Protein AF-C0C6E6-F1 (afdb_monomer_lite)

Structure (mmCIF, N/CA/C/O backbone):
data_AF-C0C6E6-F1
#
_entry.id   AF-C0C6E6-F1
#
loop_
_atom_site.group_PDB
_atom_site.id
_atom_site.type_symbol
_atom_site.label_atom_id
_atom_site.label_alt_id
_atom_site.label_comp_id
_atom_site.label_asym_id
_atom_site.label_entity_id
_atom_site.label_seq_id
_atom_site.pdbx_PDB_ins_code
_atom_site.Cartn_x
_atom_site.Cartn_y
_atom_site.Cartn_z
_atom_site.occupancy
_atom_site.B_iso_or_equiv
_atom_site.auth_seq_id
_atom_site.auth_comp_id
_atom_site.auth_asym_id
_atom_site.auth_atom_id
_atom_site.pdbx_PDB_model_num
ATOM 1 N N . MET A 1 1 ? -27.870 5.601 8.994 1.00 66.62 1 MET A N 1
ATOM 2 C CA . MET A 1 1 ? -29.157 5.562 9.733 1.00 66.62 1 MET A CA 1
ATOM 3 C C . MET A 1 1 ? -29.002 4.594 10.902 1.00 66.62 1 MET A C 1
ATOM 5 O O . MET A 1 1 ? -28.179 3.695 10.793 1.00 66.62 1 MET A O 1
ATOM 9 N N . SER A 1 2 ? -29.679 4.807 12.034 1.00 83.25 2 SER A N 1
ATOM 10 C CA . SER A 1 2 ? -29.555 3.944 13.228 1.00 83.25 2 SER A CA 1
ATOM 11 C C . SER A 1 2 ? -30.919 3.368 13.606 1.00 83.25 2 SER A C 1
ATOM 13 O O . SER A 1 2 ? -31.926 4.012 13.334 1.00 83.25 2 SER A O 1
ATOM 15 N N . PHE A 1 3 ? -30.967 2.179 14.212 1.00 90.56 3 PHE A N 1
ATOM 16 C CA . PHE A 1 3 ? -32.216 1.517 14.605 1.00 90.56 3 PHE A CA 1
ATOM 17 C C . PHE A 1 3 ? -32.247 1.246 16.109 1.00 90.56 3 PHE A C 1
ATOM 19 O O . PHE A 1 3 ? -31.231 0.922 16.728 1.00 90.56 3 PHE A O 1
ATOM 26 N N . CYS A 1 4 ? -33.431 1.353 16.711 1.00 92.88 4 CYS A N 1
ATOM 27 C CA . CYS A 1 4 ? -33.621 1.066 18.125 1.00 92.88 4 CYS A CA 1
ATOM 28 C C . CYS A 1 4 ? -33.508 -0.440 18.405 1.00 92.88 4 CYS A C 1
ATOM 30 O O . CYS A 1 4 ? -34.323 -1.225 17.930 1.00 92.88 4 CYS A O 1
ATOM 32 N N . SER A 1 5 ? -32.591 -0.839 19.285 1.00 90.31 5 SER A N 1
ATOM 33 C CA . SER A 1 5 ? -32.408 -2.243 19.689 1.00 90.31 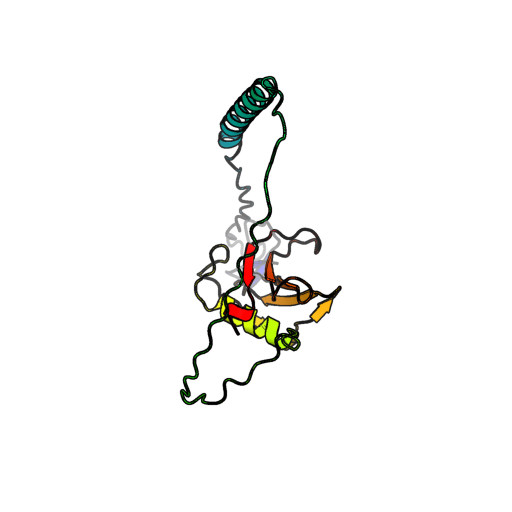5 SER A CA 1
ATOM 34 C C . SER A 1 5 ? -33.589 -2.849 20.460 1.00 90.31 5 SER A C 1
ATOM 36 O O . SER A 1 5 ? -33.659 -4.063 20.614 1.00 90.31 5 SER A O 1
ATOM 38 N N . LYS A 1 6 ? -34.516 -2.022 20.965 1.00 94.56 6 LYS A N 1
ATOM 39 C CA . LYS A 1 6 ? -35.715 -2.477 21.688 1.00 94.56 6 LYS A CA 1
ATOM 40 C C . LYS A 1 6 ? -36.947 -2.647 20.803 1.00 94.56 6 LYS A C 1
ATOM 42 O O . LYS A 1 6 ? -37.748 -3.524 21.092 1.00 94.56 6 LYS A O 1
ATOM 47 N N . CYS A 1 7 ? -37.140 -1.797 19.792 1.00 95.38 7 CYS A N 1
ATOM 48 C CA . CYS A 1 7 ? -38.372 -1.797 18.987 1.00 95.38 7 CYS A CA 1
ATOM 49 C C . CYS A 1 7 ? -38.151 -1.845 17.470 1.00 95.38 7 CYS A C 1
ATOM 51 O O . CYS A 1 7 ? -39.125 -1.862 16.727 1.00 95.38 7 CYS A O 1
ATOM 53 N N . GLY A 1 8 ? -36.902 -1.818 16.999 1.00 92.94 8 GLY A N 1
ATOM 54 C CA . GLY A 1 8 ? -36.557 -1.905 15.578 1.00 92.94 8 GLY A CA 1
ATOM 55 C C . GLY A 1 8 ? -36.862 -0.656 14.749 1.00 92.94 8 GLY A C 1
ATOM 56 O O . GLY A 1 8 ? -36.550 -0.635 13.565 1.00 92.94 8 GLY A O 1
ATOM 57 N N . LYS A 1 9 ? -37.444 0.401 15.333 1.00 95.06 9 LYS A N 1
ATOM 58 C CA . LYS A 1 9 ? -37.756 1.628 14.589 1.00 95.06 9 LYS A CA 1
ATOM 59 C C . LYS A 1 9 ? -36.499 2.443 14.301 1.00 95.06 9 LYS A C 1
ATOM 61 O O . LYS A 1 9 ? -35.584 2.492 15.127 1.00 95.06 9 LYS A O 1
ATOM 66 N N . GLU A 1 10 ? -36.487 3.102 13.150 1.00 92.75 10 GLU A N 1
ATOM 67 C CA . GLU A 1 10 ? -35.425 4.021 12.758 1.00 92.75 10 GLU A CA 1
ATOM 68 C C . GLU A 1 10 ? -35.335 5.207 13.730 1.00 92.75 10 GLU A C 1
ATOM 70 O O . GLU A 1 10 ? -36.344 5.778 14.160 1.00 92.75 10 GLU A O 1
ATOM 75 N N . THR A 1 11 ? -34.108 5.556 14.104 1.00 91.12 11 THR A N 1
ATOM 76 C CA . THR A 1 11 ? -33.781 6.643 15.021 1.00 91.12 11 THR A CA 1
ATOM 77 C C . THR A 1 11 ? -32.835 7.635 14.352 1.00 91.12 11 THR A C 1
ATOM 79 O O . THR A 1 11 ? -31.815 7.259 13.762 1.00 91.12 11 THR A O 1
ATOM 82 N N . GLY A 1 12 ? -33.173 8.923 14.466 1.00 84.19 12 GLY A N 1
ATOM 83 C CA . GLY A 1 12 ? -32.353 10.021 13.958 1.00 84.19 12 GLY A CA 1
ATOM 84 C C . GLY A 1 12 ? -30.990 10.087 14.653 1.00 84.19 12 GLY A C 1
ATOM 85 O O . GLY A 1 12 ? -30.879 9.809 15.854 1.00 84.19 12 GLY A O 1
ATOM 86 N N . GLN A 1 13 ? -29.952 10.454 13.895 1.00 81.81 13 GLN A N 1
ATOM 87 C CA . GLN A 1 13 ? -28.586 10.589 14.410 1.00 81.81 13 GLN A CA 1
ATOM 88 C C . GLN A 1 13 ? -28.547 11.629 15.545 1.00 81.81 13 GLN A C 1
ATOM 90 O O . GLN A 1 13 ? -29.120 12.707 15.424 1.00 81.81 13 GLN A O 1
ATOM 95 N N . GLY A 1 14 ? -27.904 11.290 16.667 1.00 81.44 14 GLY A N 1
ATOM 96 C CA . GLY A 1 14 ? -27.760 12.184 17.827 1.00 81.44 14 GLY A CA 1
ATOM 97 C C . GLY A 1 14 ? -28.908 12.165 18.850 1.00 81.44 14 GLY A C 1
ATOM 98 O O . GLY A 1 14 ? -28.822 12.854 19.867 1.00 81.44 14 GLY A O 1
ATOM 99 N N . SER A 1 15 ? -29.964 11.369 18.645 1.00 84.81 15 SER A N 1
ATOM 100 C CA . SER A 1 15 ? -31.037 11.211 19.640 1.00 84.81 15 SER A CA 1
ATOM 101 C C . SER A 1 15 ? -30.586 10.361 20.842 1.00 84.81 15 SER A C 1
ATOM 103 O O . SER A 1 15 ? -30.000 9.294 20.685 1.00 84.81 15 SER A O 1
ATOM 105 N N . LYS A 1 16 ? -30.851 10.833 22.071 1.00 90.62 16 LYS A N 1
ATOM 106 C CA . LYS A 1 16 ? -30.509 10.107 23.318 1.00 90.62 16 LYS A CA 1
ATOM 107 C C . LYS A 1 16 ? -31.519 9.007 23.671 1.00 90.62 16 LYS A C 1
ATOM 109 O O . LYS A 1 16 ? -31.194 8.085 24.414 1.00 90.62 16 LYS A O 1
ATOM 114 N N . PHE A 1 17 ? -32.738 9.099 23.140 1.00 93.81 17 PHE A N 1
ATOM 115 C CA . PHE A 1 17 ? -33.848 8.189 23.421 1.00 93.81 17 PHE A CA 1
ATOM 116 C C . PHE A 1 17 ? -34.630 7.885 22.143 1.00 93.81 17 PHE A C 1
ATOM 118 O O . PHE A 1 17 ? -34.713 8.720 21.242 1.00 93.81 17 PHE A O 1
ATOM 125 N N . CYS A 1 18 ? -35.237 6.701 22.074 1.00 94.75 18 CYS A N 1
ATOM 126 C CA . CYS A 1 18 ? -36.123 6.336 20.976 1.00 94.75 18 CYS A CA 1
ATOM 127 C C . CYS A 1 18 ? -37.467 7.068 21.102 1.00 94.75 18 CYS A C 1
ATOM 129 O O . CYS A 1 18 ? -38.186 6.865 22.078 1.00 94.75 18 CYS A O 1
ATOM 131 N N . GLY A 1 19 ? -37.860 7.835 20.082 1.00 92.25 19 GLY A N 1
ATOM 132 C CA . GLY A 1 19 ? -39.154 8.535 20.058 1.00 92.25 19 GLY A CA 1
ATOM 133 C C . GLY A 1 19 ? -40.388 7.622 20.011 1.00 92.25 19 GLY A C 1
ATOM 134 O O . GLY A 1 19 ? -41.500 8.106 20.166 1.00 92.25 19 GLY A O 1
ATOM 135 N N . ASN A 1 20 ? -40.211 6.313 19.795 1.00 95.94 20 ASN A N 1
ATOM 136 C CA . ASN A 1 20 ? -41.314 5.353 19.711 1.00 95.94 20 ASN A CA 1
ATOM 137 C C . ASN A 1 20 ? -41.539 4.560 21.002 1.00 95.94 20 ASN A C 1
ATOM 139 O O . ASN A 1 20 ? -42.679 4.316 21.371 1.00 95.94 20 ASN A O 1
ATOM 143 N N . CYS A 1 21 ? -40.469 4.124 21.674 1.00 95.81 21 CYS A N 1
ATOM 144 C CA . CYS A 1 21 ? -40.571 3.277 22.869 1.00 95.81 21 CYS A CA 1
ATOM 145 C C . CYS A 1 21 ? -39.909 3.871 24.119 1.00 95.81 21 CYS A C 1
ATOM 147 O O . CYS A 1 21 ? -39.921 3.234 25.168 1.00 95.81 21 CYS A O 1
ATOM 149 N N . GLY A 1 22 ? -39.280 5.048 24.017 1.00 93.88 22 GLY A N 1
ATOM 150 C CA . GLY A 1 22 ? -38.606 5.716 25.134 1.00 93.88 22 GLY A CA 1
ATOM 151 C C . GLY A 1 22 ? -37.298 5.062 25.592 1.00 93.88 22 GLY A C 1
ATOM 152 O O . GLY A 1 22 ? -36.668 5.554 26.524 1.00 93.88 22 GLY A O 1
ATOM 153 N N . ALA A 1 23 ? -36.854 3.973 24.954 1.00 95.19 23 ALA A N 1
ATOM 154 C CA . ALA A 1 23 ? -35.621 3.294 25.342 1.00 95.19 23 ALA A CA 1
ATOM 155 C C . ALA A 1 23 ? -34.391 4.205 25.145 1.00 95.19 23 ALA A C 1
ATOM 157 O O . ALA A 1 23 ? -34.305 4.885 24.115 1.00 95.19 23 ALA A O 1
ATOM 158 N N . PRO A 1 24 ? -33.424 4.204 26.084 1.00 92.44 24 PRO A N 1
ATOM 159 C CA . PRO A 1 24 ? -32.184 4.953 25.928 1.00 92.44 24 PRO A CA 1
ATOM 160 C C . PRO A 1 24 ? -31.377 4.380 24.763 1.00 92.44 24 PRO A C 1
ATOM 162 O O . PRO A 1 24 ? -31.118 3.175 24.694 1.00 92.44 24 PRO A O 1
ATOM 165 N N . LEU A 1 25 ? -30.978 5.250 23.841 1.00 89.81 25 LEU A N 1
ATOM 166 C CA . LEU A 1 25 ? -30.079 4.894 22.753 1.00 89.81 25 LEU A CA 1
ATOM 167 C C . LEU A 1 25 ? -28.655 5.059 23.273 1.00 89.81 25 LEU A C 1
ATOM 169 O O . LEU A 1 25 ? -28.310 6.100 23.833 1.00 89.81 25 LEU A O 1
ATOM 173 N N . LYS A 1 26 ? -27.825 4.019 23.128 1.00 81.56 26 LYS A N 1
ATOM 174 C CA . LYS A 1 26 ? -26.410 4.135 23.485 1.00 81.56 26 LYS A CA 1
ATOM 175 C C . LYS A 1 26 ? -25.814 5.238 22.606 1.00 81.56 26 LYS A C 1
ATOM 177 O O . LYS A 1 26 ? -25.902 5.108 21.384 1.00 81.56 26 LYS A O 1
ATOM 182 N N . PRO A 1 27 ? -25.240 6.309 23.184 1.00 66.81 27 PRO A N 1
ATOM 183 C CA . PRO A 1 27 ? -24.578 7.318 22.384 1.00 66.81 27 PRO A CA 1
ATOM 184 C C . PRO A 1 27 ? -23.453 6.613 21.639 1.00 66.81 27 PRO A C 1
ATOM 186 O O . PRO A 1 27 ? -22.529 6.070 22.249 1.00 66.81 27 PRO A O 1
ATOM 189 N N . VAL A 1 28 ? -23.553 6.586 20.312 1.00 62.88 28 VAL A N 1
ATOM 190 C CA . VAL A 1 28 ? -22.388 6.322 19.483 1.00 62.88 28 VAL A CA 1
ATOM 191 C C . VAL A 1 28 ? -21.486 7.514 19.749 1.00 62.88 28 VAL A C 1
ATOM 193 O O . VAL A 1 28 ? -21.703 8.596 19.209 1.00 62.88 28 VAL A O 1
ATOM 196 N N . ASN A 1 29 ? -20.536 7.351 20.671 1.00 57.97 29 ASN A N 1
ATOM 197 C CA . ASN A 1 29 ? -19.398 8.244 20.760 1.00 57.97 29 ASN A CA 1
ATOM 198 C C . ASN A 1 29 ? -18.698 8.104 19.415 1.00 57.97 29 ASN A C 1
ATOM 200 O O . ASN A 1 29 ? -17.890 7.197 19.215 1.00 57.97 29 ASN A O 1
ATOM 204 N N . ILE A 1 30 ? -19.063 8.968 18.470 1.00 55.09 30 ILE A N 1
ATOM 205 C CA . ILE A 1 30 ? -18.237 9.265 17.314 1.00 55.09 30 ILE A CA 1
ATOM 206 C C . ILE A 1 30 ? -17.034 9.967 17.928 1.00 55.09 30 ILE A C 1
ATOM 208 O O . ILE A 1 30 ? -16.989 11.188 18.066 1.00 55.0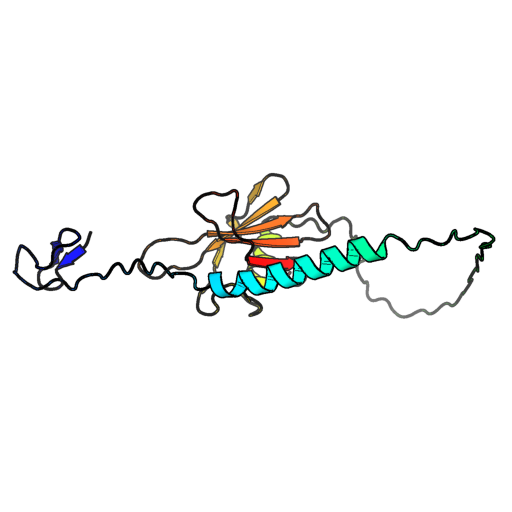9 30 ILE A O 1
ATOM 212 N N . GLY A 1 31 ? -16.115 9.156 18.444 1.00 49.09 31 GLY A N 1
ATOM 213 C CA . GLY A 1 31 ? -14.814 9.588 18.880 1.00 49.09 31 GLY A CA 1
ATOM 214 C C . GLY A 1 31 ? -14.097 10.056 17.635 1.00 49.09 31 GLY A C 1
ATOM 215 O O . GLY A 1 31 ? -13.338 9.301 17.038 1.00 49.09 31 GLY A O 1
ATOM 216 N N . LEU A 1 32 ? -14.328 11.313 17.258 1.00 51.12 32 LEU A N 1
ATOM 217 C CA . LEU A 1 32 ? -13.323 12.119 16.591 1.00 51.12 32 LEU A CA 1
ATOM 218 C C . LEU A 1 32 ? -12.161 12.219 17.581 1.00 51.12 32 LEU A C 1
ATOM 220 O O . LEU A 1 32 ? -11.992 13.204 18.299 1.00 51.12 32 LEU A O 1
ATOM 224 N N . HIS A 1 33 ? -11.398 11.131 17.676 1.00 53.53 33 HIS A N 1
ATOM 225 C CA . HIS A 1 33 ? -10.099 11.084 18.307 1.00 53.53 33 HIS A CA 1
ATOM 226 C C . HIS A 1 33 ? -9.211 11.957 17.424 1.00 53.53 33 HIS A C 1
ATOM 228 O O . HIS A 1 33 ? -8.484 11.482 16.556 1.00 53.53 33 HIS A O 1
ATOM 234 N N . THR A 1 34 ? -9.300 13.273 17.615 1.00 50.97 34 THR A N 1
ATOM 235 C CA . THR A 1 34 ? -8.267 14.188 17.154 1.00 50.97 34 THR A CA 1
ATOM 236 C C . THR A 1 34 ? -7.034 13.810 17.966 1.00 50.97 34 THR A C 1
ATOM 238 O O . THR A 1 34 ? -6.848 14.204 19.118 1.00 50.97 34 THR A O 1
ATOM 241 N N . LYS A 1 35 ? -6.234 12.897 17.409 1.00 54.28 35 LYS A N 1
ATOM 242 C CA . LYS A 1 35 ? -4.954 12.473 17.966 1.00 54.28 35 LYS A CA 1
ATOM 243 C C . LYS A 1 35 ? -4.063 13.710 17.934 1.00 54.28 35 LYS A C 1
ATOM 245 O O . LYS A 1 35 ? -3.387 13.977 16.946 1.00 54.28 35 LYS A O 1
ATOM 250 N N . ARG A 1 36 ? -4.141 14.516 18.998 1.00 49.34 36 ARG A N 1
ATOM 251 C CA . ARG A 1 36 ? -3.357 15.731 19.221 1.00 49.34 36 ARG A CA 1
ATOM 252 C C . ARG A 1 36 ? -1.892 15.317 19.285 1.00 49.34 36 ARG A C 1
ATOM 254 O O . ARG A 1 36 ? -1.372 14.954 20.337 1.00 49.34 36 ARG A O 1
ATOM 261 N N . SER A 1 37 ? -1.278 15.288 18.108 1.00 55.12 37 SER A N 1
ATOM 262 C CA . SER A 1 37 ? 0.089 14.859 17.865 1.00 55.12 37 SER A CA 1
ATOM 263 C C . SER A 1 37 ? 1.032 15.634 18.777 1.00 55.12 37 SER A C 1
ATOM 265 O O . SER A 1 37 ? 1.236 16.838 18.640 1.00 55.12 37 SER A O 1
ATOM 267 N N . THR A 1 38 ? 1.621 14.928 19.736 1.00 54.31 38 THR A N 1
ATOM 268 C CA . THR A 1 38 ? 2.580 15.447 20.718 1.00 54.31 38 THR A CA 1
ATOM 269 C C . THR A 1 38 ? 3.953 15.749 20.085 1.00 54.31 38 THR A C 1
ATOM 271 O O . THR A 1 38 ? 4.929 15.986 20.795 1.00 54.31 38 THR A O 1
ATOM 274 N N . LYS A 1 39 ? 4.047 15.772 18.744 1.00 54.47 39 LYS A N 1
ATOM 275 C CA . LYS A 1 39 ? 5.299 15.916 17.983 1.00 54.47 39 LYS A CA 1
ATOM 276 C C . LYS A 1 39 ? 5.961 17.296 18.093 1.00 54.47 39 LYS A C 1
ATOM 278 O O . LYS A 1 39 ? 7.125 17.417 17.731 1.00 54.47 39 LYS A O 1
ATOM 283 N N . ILE A 1 40 ? 5.306 18.307 18.672 1.00 58.56 40 ILE A N 1
ATOM 284 C CA . ILE A 1 40 ? 5.930 19.631 18.884 1.00 58.56 40 ILE A CA 1
ATOM 285 C C . ILE A 1 40 ? 7.166 19.540 19.801 1.00 58.56 40 ILE A C 1
ATOM 287 O O . ILE A 1 40 ? 8.121 20.288 19.613 1.00 58.56 40 ILE A O 1
ATOM 291 N N . LYS A 1 41 ? 7.222 18.577 20.734 1.00 58.53 41 LYS A N 1
ATOM 292 C CA . LYS A 1 41 ? 8.396 18.408 21.611 1.00 58.53 41 LYS A CA 1
ATOM 293 C C . LYS A 1 41 ? 9.623 17.788 20.921 1.00 58.53 41 LYS A C 1
ATOM 295 O O . LYS A 1 41 ? 10.700 17.850 21.500 1.00 58.53 41 LYS A O 1
ATOM 300 N N . MET A 1 42 ? 9.494 17.230 19.710 1.00 61.19 42 MET A N 1
ATOM 301 C CA . MET A 1 42 ? 10.626 16.623 18.986 1.00 61.19 42 MET A CA 1
ATOM 302 C C . MET A 1 42 ? 11.248 17.512 17.904 1.00 61.19 42 MET A C 1
ATOM 304 O O . MET A 1 42 ? 12.335 17.190 17.450 1.00 61.19 42 MET A O 1
ATOM 308 N N . ILE A 1 43 ? 10.629 18.633 17.517 1.00 74.06 43 ILE A N 1
ATOM 309 C CA . ILE A 1 43 ? 11.150 19.494 16.432 1.00 74.06 43 ILE A CA 1
ATOM 310 C C . ILE A 1 43 ? 12.281 20.423 16.923 1.00 74.06 43 ILE A C 1
ATOM 312 O O . ILE A 1 43 ? 13.215 20.727 16.184 1.00 74.06 43 ILE A O 1
ATOM 316 N N . VAL A 1 44 ? 12.239 20.841 18.191 1.00 80.12 44 VAL A N 1
ATOM 317 C CA . VAL A 1 44 ? 13.223 21.767 18.783 1.00 80.12 44 VAL A CA 1
ATOM 318 C C . VAL A 1 44 ? 14.667 21.221 18.800 1.00 80.12 44 VAL A C 1
ATOM 320 O O . VAL A 1 44 ? 15.560 21.960 18.384 1.00 80.12 44 VAL A O 1
ATOM 323 N N . PRO A 1 45 ? 14.955 19.966 19.215 1.00 86.69 45 PRO A N 1
ATOM 324 C CA . PRO A 1 45 ? 16.333 19.464 19.217 1.00 86.69 45 PRO A CA 1
ATOM 325 C C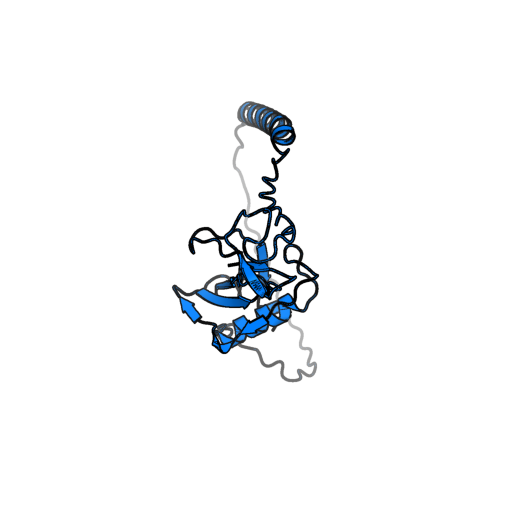 . PRO A 1 45 ? 16.898 19.261 17.803 1.00 86.69 45 PRO A C 1
ATOM 327 O O . PRO A 1 45 ? 18.089 19.474 17.587 1.00 86.69 45 PRO A O 1
ATOM 330 N N . THR A 1 46 ? 16.062 18.900 16.824 1.00 86.00 46 THR A N 1
ATOM 331 C CA . THR A 1 46 ? 16.508 18.636 15.447 1.00 86.00 46 THR A CA 1
ATOM 332 C C . THR A 1 46 ? 16.989 19.910 14.757 1.00 86.00 46 THR A C 1
ATOM 334 O O . THR A 1 46 ? 18.037 19.904 14.115 1.00 86.00 46 THR A O 1
ATOM 337 N N . ILE A 1 47 ? 16.273 21.025 14.944 1.00 91.12 47 ILE A N 1
ATOM 338 C CA . ILE A 1 47 ? 16.666 22.327 14.382 1.00 91.12 47 ILE A CA 1
ATOM 339 C C . ILE A 1 47 ? 17.990 22.812 14.995 1.00 91.12 47 ILE A C 1
ATOM 341 O O . ILE A 1 47 ? 18.847 23.322 14.273 1.00 91.12 47 ILE A O 1
ATOM 345 N N . ALA A 1 48 ? 18.201 22.600 16.300 1.00 94.00 48 ALA A N 1
ATOM 346 C CA . ALA A 1 48 ? 19.452 22.968 16.963 1.00 94.00 48 ALA A CA 1
ATOM 347 C C . ALA A 1 48 ? 20.658 22.209 16.378 1.00 94.00 48 ALA A C 1
ATOM 349 O O . ALA A 1 48 ? 21.668 22.831 16.051 1.00 94.00 48 ALA A O 1
ATOM 350 N N . ILE A 1 49 ? 20.538 20.896 16.155 1.00 94.94 49 ILE A N 1
ATOM 351 C CA . ILE A 1 49 ? 21.613 20.077 15.564 1.00 94.94 49 ILE A CA 1
ATOM 352 C C . ILE A 1 49 ? 21.927 20.526 14.131 1.00 94.94 49 ILE A C 1
ATOM 354 O O . ILE A 1 49 ? 23.094 20.728 13.793 1.00 94.94 49 ILE A O 1
ATOM 358 N N . ILE A 1 50 ? 20.899 20.753 13.306 1.00 94.81 50 ILE A N 1
ATOM 359 C CA . ILE A 1 50 ? 21.081 21.213 11.920 1.00 94.81 50 ILE A CA 1
ATOM 360 C C . ILE A 1 50 ? 21.792 22.574 11.889 1.00 94.81 50 ILE A C 1
ATOM 362 O O . ILE A 1 50 ? 22.710 22.764 11.091 1.00 94.81 50 ILE A O 1
ATOM 366 N N . SER A 1 51 ? 21.433 23.499 12.787 1.00 93.31 51 SER A N 1
ATOM 367 C CA . SER A 1 51 ? 22.085 24.813 12.859 1.00 93.31 51 SER A CA 1
ATOM 368 C C . SER A 1 51 ? 23.582 24.717 13.179 1.00 93.31 51 SER A C 1
ATOM 370 O O . SER A 1 51 ? 24.388 25.412 12.563 1.00 93.31 51 SER A O 1
ATOM 372 N N . VAL A 1 52 ? 23.976 23.793 14.063 1.00 95.69 52 VAL A N 1
ATOM 373 C CA . VAL A 1 52 ? 25.385 23.540 14.396 1.00 95.69 52 VAL A CA 1
ATOM 374 C C . VAL A 1 52 ? 26.127 22.940 13.198 1.00 95.69 52 VAL A C 1
ATOM 376 O O . VAL A 1 52 ? 27.208 23.417 12.856 1.00 95.69 52 VAL A O 1
ATOM 379 N N . CYS A 1 53 ? 25.540 21.961 12.500 1.00 92.94 53 CYS A N 1
ATOM 380 C CA . CYS A 1 53 ? 26.140 21.378 11.293 1.00 92.94 53 CYS A CA 1
ATOM 381 C C . CYS A 1 53 ? 26.390 22.418 10.191 1.00 92.94 53 CYS A C 1
ATOM 383 O O . CYS A 1 53 ? 27.449 22.396 9.564 1.00 92.94 53 CYS A O 1
ATOM 385 N N . ILE A 1 54 ? 25.457 23.350 9.976 1.00 94.06 54 ILE A N 1
ATOM 386 C CA . ILE A 1 54 ? 25.623 24.420 8.980 1.00 94.06 54 ILE A CA 1
ATOM 387 C C . ILE A 1 54 ? 26.802 25.331 9.352 1.00 94.06 54 ILE A C 1
ATOM 389 O O . ILE A 1 54 ? 27.611 25.662 8.487 1.00 94.06 54 ILE A O 1
ATOM 393 N N . ILE A 1 55 ? 26.961 25.684 10.632 1.00 94.06 55 ILE A N 1
ATOM 394 C CA . ILE A 1 55 ? 28.086 26.513 11.102 1.00 94.06 55 ILE A CA 1
ATOM 395 C C . ILE A 1 55 ? 29.434 25.813 10.858 1.00 94.06 55 ILE A C 1
ATOM 397 O O . ILE A 1 55 ? 30.383 26.452 10.393 1.00 94.06 55 ILE A O 1
ATOM 401 N N . TYR A 1 56 ? 29.517 24.503 11.114 1.00 91.88 56 TYR A N 1
ATOM 402 C CA . TYR A 1 56 ? 30.724 23.716 10.838 1.00 91.88 56 TYR A CA 1
ATOM 403 C C . TYR A 1 56 ? 31.038 23.631 9.342 1.00 91.88 56 TYR A C 1
ATOM 405 O O . TYR A 1 56 ? 32.194 23.800 8.958 1.00 91.88 56 TYR A O 1
ATOM 413 N N . MET A 1 57 ? 30.023 23.437 8.496 1.00 89.06 57 MET A N 1
ATOM 414 C CA . MET A 1 57 ? 30.195 23.412 7.039 1.00 89.06 57 MET A CA 1
ATOM 415 C C . MET A 1 57 ? 30.717 24.750 6.504 1.00 89.06 57 MET A C 1
ATOM 417 O O . MET A 1 57 ? 31.658 24.768 5.719 1.00 89.06 57 MET A O 1
ATOM 421 N N . VAL A 1 58 ? 30.165 25.878 6.962 1.00 89.12 58 VAL A N 1
ATOM 422 C CA . VAL A 1 58 ? 30.616 27.213 6.524 1.00 89.12 58 VAL A CA 1
ATOM 423 C C . VAL A 1 58 ? 32.043 27.502 6.999 1.00 89.12 58 VAL A C 1
ATOM 425 O O . VAL A 1 58 ? 32.831 28.094 6.265 1.00 89.12 58 VAL A O 1
ATOM 428 N N . SER A 1 59 ? 32.401 27.037 8.197 1.00 81.94 59 SER A N 1
ATOM 429 C CA . SER A 1 59 ? 33.743 27.225 8.760 1.00 81.94 59 SER A CA 1
ATOM 430 C C . SER A 1 59 ? 34.798 26.328 8.092 1.00 81.94 59 SER A C 1
ATOM 432 O O . SER A 1 59 ? 35.960 26.716 8.004 1.00 81.94 59 SER A O 1
ATOM 434 N N . GLY A 1 60 ? 34.410 25.150 7.586 1.00 71.25 60 GLY A N 1
ATOM 435 C CA . GLY A 1 60 ? 35.305 24.199 6.912 1.00 71.25 60 GLY A CA 1
ATOM 436 C C . GLY A 1 60 ? 35.692 24.569 5.476 1.00 71.25 60 GLY A C 1
ATOM 437 O O . GLY A 1 60 ? 36.671 24.043 4.955 1.00 71.25 60 GLY A O 1
ATOM 438 N N . ILE A 1 61 ? 34.971 25.489 4.830 1.00 63.41 61 ILE A N 1
ATOM 439 C CA . ILE A 1 61 ? 35.204 25.847 3.417 1.00 63.41 61 ILE A CA 1
ATOM 440 C C . ILE A 1 61 ? 36.420 26.784 3.234 1.00 63.41 61 ILE A C 1
ATOM 442 O O . ILE A 1 61 ? 36.884 26.975 2.114 1.00 63.41 61 ILE A O 1
ATOM 446 N N . PHE A 1 62 ? 37.016 27.319 4.306 1.00 58.19 62 PHE A N 1
ATOM 447 C CA . PHE A 1 62 ? 38.116 28.295 4.207 1.00 58.19 62 PHE A CA 1
ATOM 448 C C . PHE A 1 62 ? 39.542 27.718 4.298 1.00 58.19 62 PHE A C 1
ATOM 450 O O . PHE A 1 62 ? 40.492 28.446 4.583 1.00 58.19 62 PHE A O 1
ATOM 457 N N . SER A 1 63 ? 39.738 26.421 4.050 1.00 64.12 63 SER A N 1
ATOM 458 C CA . SER A 1 63 ? 41.078 25.811 3.997 1.00 64.12 63 SER A CA 1
ATOM 459 C C . SER A 1 63 ? 41.252 24.939 2.758 1.00 64.12 63 SER A C 1
ATOM 461 O O . SER A 1 63 ? 41.359 23.721 2.842 1.00 64.12 63 SER A O 1
ATOM 463 N N . THR A 1 64 ? 41.282 25.568 1.584 1.00 50.78 64 THR A N 1
ATOM 464 C CA . THR A 1 64 ? 41.817 24.934 0.374 1.00 50.78 64 THR A CA 1
ATOM 465 C C . THR A 1 64 ? 43.254 25.399 0.170 1.00 50.78 64 THR A C 1
ATOM 467 O O . THR A 1 64 ? 43.491 26.514 -0.297 1.00 50.78 64 THR A O 1
ATOM 470 N N . GLU A 1 65 ? 44.214 24.548 0.523 1.00 67.06 65 GLU A N 1
ATOM 471 C CA . GLU A 1 65 ? 45.567 24.641 -0.024 1.00 67.06 65 GLU A CA 1
ATOM 472 C C . GLU A 1 65 ? 45.537 24.264 -1.522 1.00 67.06 65 GLU A C 1
ATOM 474 O O . GLU A 1 65 ? 44.757 23.393 -1.923 1.00 67.06 65 GLU A O 1
ATOM 479 N N . PRO A 1 66 ? 46.351 24.907 -2.378 1.00 58.41 66 PRO A N 1
ATOM 480 C CA . PRO A 1 66 ? 46.426 24.579 -3.797 1.00 58.41 66 PRO A CA 1
ATOM 481 C C . PRO A 1 66 ? 47.145 23.236 -3.999 1.00 58.41 66 PRO A C 1
ATOM 483 O O . PRO A 1 66 ? 48.338 23.110 -3.733 1.00 58.41 66 PRO A O 1
ATOM 486 N N . VAL A 1 67 ? 46.420 22.227 -4.488 1.00 55.12 67 VAL A N 1
ATOM 487 C CA . VAL A 1 67 ? 46.990 20.910 -4.804 1.00 55.12 67 VAL A CA 1
ATOM 488 C C . VAL A 1 67 ? 47.594 20.940 -6.208 1.00 55.12 67 VAL A C 1
ATOM 490 O O . VAL A 1 67 ? 46.892 20.956 -7.221 1.00 55.12 67 VAL A O 1
ATOM 493 N N . ASP A 1 68 ? 48.923 20.958 -6.246 1.00 51.56 68 ASP A N 1
ATOM 494 C CA . ASP A 1 68 ? 49.751 20.874 -7.446 1.00 51.56 68 ASP A CA 1
ATOM 495 C C . ASP A 1 68 ? 49.564 19.503 -8.128 1.00 51.56 68 ASP A C 1
ATOM 497 O O . ASP A 1 68 ? 49.862 18.445 -7.568 1.00 51.56 68 ASP A O 1
ATOM 501 N N . SER A 1 69 ? 49.030 19.511 -9.350 1.00 66.56 69 SER A N 1
ATOM 502 C CA . SER A 1 69 ? 48.718 18.306 -10.124 1.00 66.56 69 SER A CA 1
ATOM 503 C C . SER A 1 69 ? 49.920 17.856 -10.951 1.00 66.56 69 SER A C 1
ATOM 505 O O . SER A 1 69 ? 50.177 18.393 -12.031 1.00 66.56 69 SER A O 1
ATOM 507 N N . LYS A 1 70 ? 50.627 16.814 -10.498 1.00 56.12 70 LYS A N 1
ATOM 508 C CA . LYS A 1 70 ? 51.546 16.041 -11.347 1.00 56.12 70 LYS A CA 1
ATOM 509 C C . LYS A 1 70 ? 51.383 14.536 -11.146 1.00 56.12 70 LYS A C 1
ATOM 511 O O . LYS A 1 70 ? 51.522 14.023 -10.047 1.00 56.12 70 LYS A O 1
ATOM 516 N N . HIS A 1 71 ? 51.226 13.867 -12.290 1.00 51.44 71 HIS A N 1
ATOM 517 C CA . HIS A 1 71 ? 51.445 12.444 -12.552 1.00 51.44 71 HIS A CA 1
ATOM 518 C C . HIS A 1 71 ? 50.480 11.424 -11.929 1.00 51.44 71 HIS A C 1
ATOM 520 O O . HIS A 1 71 ? 50.697 10.953 -10.821 1.00 51.44 71 HIS A O 1
ATOM 526 N N . LEU A 1 72 ? 49.568 10.892 -12.754 1.00 46.22 72 LEU A N 1
ATOM 527 C CA . LEU A 1 72 ? 49.178 9.482 -12.660 1.00 46.22 72 LEU A CA 1
ATOM 528 C C . LEU A 1 72 ? 49.267 8.825 -14.047 1.00 46.22 72 LEU A C 1
ATOM 530 O O . LEU A 1 72 ? 48.559 9.186 -14.984 1.00 46.22 72 LEU A O 1
ATOM 534 N N . LYS A 1 73 ? 50.235 7.910 -14.173 1.00 47.28 73 LYS A N 1
ATOM 535 C CA . LYS A 1 73 ? 50.506 7.075 -15.348 1.00 47.28 73 LYS A CA 1
ATOM 536 C C . LYS A 1 73 ? 49.502 5.924 -15.411 1.00 47.28 73 LYS A C 1
ATOM 538 O O . LYS A 1 73 ? 49.193 5.314 -14.393 1.00 47.28 73 LYS A O 1
ATOM 543 N N . SER A 1 74 ? 49.088 5.602 -16.633 1.00 49.69 74 SER A N 1
ATOM 544 C CA . SER A 1 74 ? 48.344 4.401 -16.998 1.00 49.69 74 SER A CA 1
ATOM 545 C C . SER A 1 74 ? 49.101 3.120 -16.636 1.00 49.69 74 SER A C 1
ATOM 547 O O . SER A 1 74 ? 50.290 3.002 -16.940 1.00 49.69 74 SER A O 1
ATOM 549 N N . GLY A 1 75 ? 48.385 2.140 -16.091 1.00 46.41 75 GLY A N 1
ATOM 550 C CA . GLY A 1 75 ? 48.823 0.753 -15.976 1.00 46.41 75 GLY A CA 1
ATOM 551 C C . GLY A 1 75 ? 47.714 -0.169 -16.470 1.00 46.41 75 GLY A C 1
ATOM 552 O O . GLY A 1 75 ? 46.801 -0.490 -15.720 1.00 46.41 75 GLY A O 1
ATOM 553 N N . VAL A 1 76 ? 47.784 -0.540 -17.749 1.00 53.88 76 VAL A N 1
ATOM 554 C CA . VAL A 1 76 ? 47.019 -1.636 -18.356 1.00 53.88 76 VAL A CA 1
ATOM 555 C C . VAL A 1 76 ? 47.789 -2.922 -18.077 1.00 53.88 76 VAL A C 1
ATOM 557 O O . VAL A 1 76 ? 48.928 -3.055 -18.522 1.00 53.88 76 VAL A O 1
ATOM 560 N N . SER A 1 77 ? 47.161 -3.866 -17.378 1.00 48.81 77 SER A N 1
ATOM 561 C CA . SER A 1 77 ? 47.681 -5.221 -17.193 1.00 48.81 77 SER A CA 1
ATOM 562 C C . SER A 1 77 ? 46.708 -6.218 -17.802 1.00 48.81 77 SER A C 1
ATOM 564 O O . SER A 1 7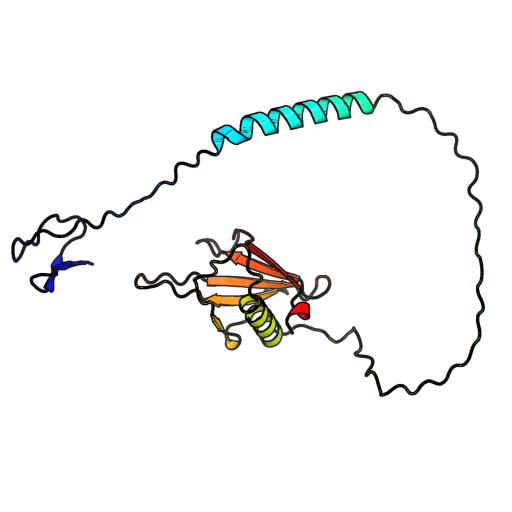7 ? 45.591 -6.405 -17.331 1.00 48.81 77 SER A O 1
ATOM 566 N N . LYS A 1 78 ? 47.186 -6.825 -18.882 1.00 48.78 78 LYS A N 1
ATOM 567 C CA . LYS A 1 78 ? 46.647 -7.961 -19.619 1.00 48.78 78 LYS A CA 1
ATOM 568 C C . LYS A 1 78 ? 46.690 -9.218 -18.737 1.00 48.78 78 LYS A C 1
ATOM 570 O O . LYS A 1 78 ? 47.726 -9.483 -18.134 1.00 48.78 78 LYS A O 1
ATOM 575 N N . ALA A 1 79 ? 45.612 -9.998 -18.705 1.00 44.62 79 ALA A N 1
ATOM 576 C CA . ALA A 1 79 ? 45.608 -11.354 -18.158 1.00 44.62 79 ALA A CA 1
ATOM 577 C C . ALA A 1 79 ? 45.003 -12.307 -19.199 1.00 44.62 79 ALA A C 1
ATOM 579 O O . ALA A 1 79 ? 43.796 -12.318 -19.422 1.00 44.62 79 ALA A O 1
ATOM 580 N N . GLU A 1 80 ? 45.883 -13.050 -19.871 1.00 47.62 80 GLU A N 1
ATOM 581 C CA . GLU A 1 80 ? 45.571 -14.295 -20.576 1.00 47.62 80 GLU A CA 1
ATOM 582 C C . GLU A 1 80 ? 45.579 -15.429 -19.543 1.00 47.62 80 GLU A C 1
ATOM 584 O O . GLU A 1 80 ? 46.503 -15.527 -18.735 1.00 47.62 80 GLU A O 1
ATOM 589 N N . GLY A 1 81 ? 44.545 -16.265 -19.567 1.00 44.22 81 GLY A N 1
ATOM 590 C CA . GLY A 1 81 ? 44.383 -17.411 -18.681 1.00 44.22 81 GLY A CA 1
ATOM 591 C C . GLY A 1 81 ? 43.499 -18.456 -19.343 1.00 44.22 81 GLY A C 1
ATOM 592 O O . GLY A 1 81 ? 42.296 -18.492 -19.116 1.00 44.22 81 GLY A O 1
ATOM 593 N N . ASP A 1 82 ? 44.128 -19.266 -20.189 1.00 44.31 82 ASP A N 1
ATOM 594 C CA . ASP A 1 82 ? 43.607 -20.498 -20.774 1.00 44.31 82 ASP A CA 1
ATOM 595 C C . ASP A 1 82 ? 43.510 -21.573 -19.679 1.00 44.31 82 ASP A C 1
ATOM 597 O O . ASP A 1 82 ? 44.512 -21.888 -19.035 1.00 44.31 82 ASP A O 1
ATOM 601 N N . SER A 1 83 ? 42.334 -22.164 -19.459 1.00 49.66 83 SER A N 1
ATOM 602 C CA . SER A 1 83 ? 42.246 -23.558 -18.998 1.00 49.66 83 SER A CA 1
ATOM 603 C C . SER A 1 83 ? 40.851 -24.142 -19.214 1.00 49.66 83 SER A C 1
ATOM 605 O O . SER A 1 83 ? 39.844 -23.702 -18.669 1.00 49.66 83 SER A O 1
ATOM 607 N N . VAL A 1 84 ? 40.857 -25.174 -20.050 1.00 50.53 84 VAL A N 1
ATOM 608 C CA . VAL A 1 84 ? 39.789 -26.117 -20.357 1.00 50.53 84 VAL A CA 1
ATOM 609 C C . VAL A 1 84 ? 39.402 -26.898 -19.100 1.00 50.53 84 VAL A C 1
ATOM 611 O O . VAL A 1 84 ? 40.248 -27.538 -18.478 1.00 50.53 84 VAL A O 1
ATOM 614 N N . GLY A 1 85 ? 38.110 -26.900 -18.775 1.00 44.66 85 GLY A N 1
ATOM 615 C CA . GLY A 1 85 ? 37.512 -27.756 -17.755 1.00 44.66 85 GLY A CA 1
ATOM 616 C C . GLY A 1 85 ? 36.076 -28.093 -18.134 1.00 44.66 85 GLY A C 1
ATOM 617 O O . GLY A 1 85 ? 35.159 -27.349 -17.812 1.00 44.66 85 GLY A O 1
ATOM 618 N N . GLN A 1 86 ? 35.894 -29.204 -18.852 1.00 50.84 86 GLN A N 1
ATOM 619 C CA . GLN A 1 86 ? 34.584 -29.788 -19.130 1.00 50.84 86 GLN A CA 1
ATOM 620 C C . GLN A 1 86 ? 33.961 -30.267 -17.818 1.00 50.84 86 GLN A C 1
ATOM 622 O O . GLN A 1 86 ? 34.382 -31.288 -17.279 1.00 50.84 86 GLN A O 1
ATOM 627 N N . ASN A 1 87 ? 32.944 -29.557 -17.342 1.00 41.06 87 ASN A N 1
ATOM 628 C CA . ASN A 1 87 ? 31.995 -30.075 -16.370 1.00 41.06 87 ASN A CA 1
ATOM 629 C C . ASN A 1 87 ? 30.603 -29.955 -16.981 1.00 41.06 87 ASN A C 1
ATOM 631 O O . ASN A 1 87 ? 30.271 -28.944 -17.586 1.00 41.06 87 ASN A O 1
ATOM 635 N N . ASN A 1 88 ? 29.844 -31.037 -16.871 1.00 55.53 88 ASN A N 1
ATOM 636 C CA . ASN A 1 88 ? 28.545 -31.227 -17.491 1.00 55.53 88 ASN A CA 1
ATOM 637 C C . ASN A 1 88 ? 27.564 -30.116 -17.090 1.00 55.53 88 ASN A C 1
ATOM 639 O O . ASN A 1 88 ? 27.027 -30.130 -15.984 1.00 55.53 88 ASN A O 1
ATOM 643 N N . GLU A 1 89 ? 27.335 -29.184 -18.011 1.00 44.91 89 GLU A N 1
ATOM 644 C CA . GLU A 1 89 ? 26.209 -28.260 -18.001 1.00 44.91 89 GLU A CA 1
ATOM 645 C C . GLU A 1 89 ? 24.953 -29.055 -18.380 1.00 44.91 89 GLU A C 1
ATOM 647 O O . GLU A 1 89 ? 24.687 -29.363 -19.544 1.00 44.91 89 GLU A O 1
ATOM 652 N N . GLU A 1 90 ? 24.179 -29.421 -17.361 1.00 52.72 90 GLU A N 1
ATOM 653 C CA . GLU A 1 90 ? 22.727 -29.467 -17.504 1.00 52.72 90 GLU A CA 1
ATOM 654 C C . GLU A 1 90 ? 22.301 -28.103 -18.068 1.00 52.72 90 GLU A C 1
ATOM 656 O O . GLU A 1 90 ? 22.847 -27.097 -17.610 1.00 52.72 90 GLU A O 1
ATOM 661 N N . PRO A 1 91 ? 21.442 -28.026 -19.099 1.00 53.78 91 PRO A N 1
ATOM 662 C CA . PRO A 1 91 ? 21.221 -26.776 -19.807 1.00 53.78 91 PRO A CA 1
ATOM 663 C C . PRO A 1 91 ? 20.576 -25.757 -18.864 1.00 53.78 91 PRO A C 1
ATOM 665 O O . PRO A 1 91 ? 19.354 -25.711 -18.716 1.00 53.78 91 PRO A O 1
ATOM 668 N N . GLU A 1 92 ? 21.408 -24.909 -18.259 1.00 48.53 92 GLU A N 1
ATOM 669 C CA . GLU A 1 92 ? 21.015 -23.586 -17.820 1.00 48.53 92 GLU A CA 1
ATOM 670 C C . GLU A 1 92 ? 20.550 -22.885 -19.089 1.00 48.53 92 GLU A C 1
ATOM 672 O O . GLU A 1 92 ? 21.336 -22.410 -19.910 1.00 48.53 92 GLU A O 1
ATOM 677 N N . ALA A 1 93 ? 19.237 -22.921 -19.309 1.00 55.00 93 ALA A N 1
ATOM 678 C CA . ALA A 1 93 ? 18.599 -22.058 -20.270 1.00 55.00 93 ALA A CA 1
ATOM 679 C C . ALA A 1 93 ? 19.053 -20.647 -19.904 1.00 55.00 93 ALA A C 1
ATOM 681 O O . ALA A 1 93 ? 18.622 -20.101 -18.891 1.00 55.00 93 ALA A O 1
ATOM 682 N N . ALA A 1 94 ? 19.974 -20.095 -20.694 1.00 51.69 94 ALA A N 1
ATOM 683 C CA . ALA A 1 94 ? 20.338 -18.698 -20.646 1.00 51.69 94 ALA A CA 1
ATOM 684 C C . ALA A 1 94 ? 19.047 -17.923 -20.913 1.00 51.69 94 ALA A C 1
ATOM 686 O O . ALA A 1 94 ? 18.645 -17.712 -22.059 1.00 51.69 94 ALA A O 1
ATOM 687 N N . VAL A 1 95 ? 18.336 -17.600 -19.834 1.00 54.12 95 VAL A N 1
ATOM 688 C CA . VAL A 1 95 ? 17.148 -16.765 -19.858 1.00 54.12 95 VAL A CA 1
ATOM 689 C C . VAL A 1 95 ? 17.661 -15.413 -20.308 1.00 54.12 95 VAL A C 1
ATOM 691 O O . VAL A 1 95 ? 18.275 -14.679 -19.534 1.00 54.12 95 VAL A O 1
ATOM 694 N N . SER A 1 96 ? 17.481 -15.145 -21.599 1.00 55.59 96 SER A N 1
ATOM 695 C CA . SER A 1 96 ? 17.769 -13.866 -22.223 1.00 55.59 96 SER A CA 1
ATOM 696 C C . SER A 1 96 ? 17.199 -12.766 -21.335 1.00 55.59 96 SER A C 1
ATOM 698 O O . SER A 1 96 ? 15.985 -12.654 -21.153 1.00 55.59 96 SER A O 1
ATOM 700 N N . SER A 1 97 ? 18.084 -11.964 -20.749 1.00 57.91 97 SER A N 1
ATOM 701 C CA . SER A 1 97 ? 17.748 -10.862 -19.845 1.00 57.91 97 SER A CA 1
ATOM 702 C C . SER A 1 97 ? 16.931 -9.749 -20.519 1.00 57.91 97 SER A C 1
ATOM 704 O O . SER A 1 97 ? 16.543 -8.794 -19.852 1.00 57.91 97 SER A O 1
ATOM 706 N N . SER A 1 98 ? 16.631 -9.884 -21.816 1.00 56.53 98 SER A N 1
ATOM 707 C CA . SER A 1 98 ? 15.800 -8.977 -22.607 1.00 56.53 98 SER A CA 1
ATOM 708 C C . SER A 1 98 ? 14.289 -9.201 -22.483 1.00 56.53 98 SER A C 1
ATOM 710 O O . SER A 1 98 ? 13.541 -8.300 -22.849 1.00 56.53 98 SER A O 1
ATOM 712 N N . ASP A 1 99 ? 13.824 -10.347 -21.966 1.00 57.69 99 ASP A N 1
ATOM 713 C CA . ASP A 1 99 ? 12.404 -10.738 -22.107 1.00 57.69 99 ASP A CA 1
ATOM 714 C C . ASP A 1 99 ? 11.619 -10.757 -20.789 1.00 57.69 99 ASP A C 1
ATOM 716 O O . ASP A 1 99 ? 10.443 -11.123 -20.751 1.00 57.69 99 ASP A O 1
ATOM 720 N N . LYS A 1 100 ? 12.230 -10.309 -19.689 1.00 71.69 100 LYS A N 1
ATOM 721 C CA . LYS A 1 100 ? 11.546 -10.147 -18.399 1.00 71.69 100 LYS A CA 1
ATOM 722 C C . LYS A 1 100 ? 10.725 -8.850 -18.386 1.00 71.69 100 LYS A C 1
ATOM 724 O O . LYS A 1 100 ? 10.963 -7.932 -17.609 1.00 71.69 100 LYS A O 1
ATOM 729 N N . VAL A 1 101 ? 9.752 -8.758 -19.287 1.00 81.75 101 VAL A N 1
ATOM 730 C CA . VAL A 1 101 ? 8.712 -7.730 -19.218 1.00 81.75 101 VAL A CA 1
ATOM 731 C C . VAL A 1 101 ? 7.656 -8.217 -18.231 1.00 81.75 101 VAL A C 1
ATOM 733 O O . VAL A 1 101 ? 6.999 -9.231 -18.462 1.00 81.75 101 VAL A O 1
ATOM 736 N N . ILE A 1 102 ? 7.480 -7.500 -17.120 1.00 85.12 102 ILE A N 1
ATOM 737 C CA . ILE A 1 102 ? 6.390 -7.776 -16.180 1.00 85.12 102 ILE A CA 1
ATOM 738 C C . ILE A 1 102 ? 5.066 -7.368 -16.843 1.00 85.12 102 ILE A C 1
ATOM 740 O O . ILE A 1 102 ? 4.876 -6.211 -17.231 1.00 85.12 102 ILE A O 1
ATOM 744 N N . ASN A 1 103 ? 4.148 -8.326 -16.973 1.00 89.94 103 ASN A N 1
ATOM 745 C CA . ASN A 1 103 ? 2.755 -8.066 -17.336 1.00 89.94 103 ASN A CA 1
ATOM 746 C C . ASN A 1 103 ? 1.879 -7.907 -16.082 1.00 89.94 103 ASN A C 1
ATOM 748 O O . ASN A 1 103 ? 2.314 -8.162 -14.958 1.00 89.94 103 ASN A O 1
ATOM 752 N N . GLU A 1 104 ? 0.638 -7.481 -16.280 1.00 90.69 104 GLU A N 1
ATOM 753 C CA . GLU A 1 104 ? -0.326 -7.138 -15.231 1.00 90.69 104 GLU A CA 1
ATOM 754 C C . GLU A 1 104 ? -0.581 -8.324 -14.286 1.00 90.69 104 GLU A C 1
ATOM 756 O O . GLU A 1 104 ? -0.549 -8.180 -13.064 1.00 90.69 104 GLU A O 1
ATOM 761 N N . GLN A 1 105 ? -0.723 -9.526 -14.849 1.00 90.94 105 GLN A N 1
ATOM 762 C CA . GLN A 1 105 ? -0.953 -10.752 -14.084 1.00 90.94 105 GLN A CA 1
ATOM 763 C C . GLN A 1 105 ? 0.270 -11.155 -13.247 1.00 90.94 105 GLN A C 1
ATOM 765 O O . GLN A 1 105 ? 0.136 -11.610 -12.110 1.00 90.94 105 GLN A O 1
ATOM 770 N N . THR A 1 106 ? 1.468 -10.964 -13.798 1.00 90.38 106 THR A N 1
ATOM 771 C CA . THR A 1 106 ? 2.740 -11.238 -13.121 1.00 90.38 106 THR A CA 1
ATOM 772 C C . THR A 1 106 ? 2.944 -10.259 -11.966 1.00 90.38 106 THR A C 1
ATOM 774 O O . THR A 1 106 ? 3.242 -10.685 -10.854 1.00 90.38 106 THR A O 1
ATOM 777 N N . ALA A 1 107 ? 2.692 -8.965 -12.182 1.00 89.81 107 ALA A N 1
ATOM 778 C CA . ALA A 1 107 ? 2.733 -7.964 -11.116 1.00 89.81 107 ALA A CA 1
ATOM 779 C C . ALA A 1 107 ? 1.754 -8.307 -9.981 1.00 89.81 107 ALA A C 1
ATOM 781 O O . ALA A 1 107 ? 2.142 -8.311 -8.814 1.00 89.81 107 ALA A O 1
ATOM 782 N N . ALA A 1 108 ? 0.511 -8.673 -10.313 1.00 90.25 108 ALA A N 1
ATOM 783 C CA . ALA A 1 108 ? -0.480 -9.068 -9.316 1.00 90.25 108 ALA A CA 1
ATOM 784 C C . ALA A 1 108 ? -0.049 -10.298 -8.502 1.00 90.25 108 ALA A C 1
ATOM 786 O O . ALA A 1 108 ? -0.206 -10.316 -7.280 1.00 90.25 108 ALA A O 1
ATOM 787 N N . LYS A 1 109 ? 0.548 -11.305 -9.156 1.00 92.62 109 LYS A N 1
ATOM 788 C CA . LYS A 1 109 ? 1.099 -12.486 -8.475 1.00 92.62 109 LYS A CA 1
ATOM 789 C C . LYS A 1 109 ? 2.204 -12.098 -7.485 1.00 92.62 109 LYS A C 1
ATOM 791 O O . LYS A 1 109 ? 2.161 -12.549 -6.342 1.00 92.62 109 LYS A O 1
ATOM 796 N N . ALA A 1 110 ? 3.145 -11.249 -7.902 1.00 90.81 110 ALA A N 1
ATOM 797 C CA . ALA A 1 110 ? 4.241 -10.779 -7.053 1.00 90.81 110 ALA A CA 1
ATOM 798 C C . ALA A 1 110 ? 3.729 -10.012 -5.824 1.00 90.81 110 ALA A C 1
ATOM 800 O O . ALA A 1 110 ? 4.145 -10.285 -4.701 1.00 90.81 110 ALA A O 1
ATOM 801 N N . VAL A 1 111 ? 2.773 -9.095 -6.021 1.00 90.50 111 VAL A N 1
ATOM 802 C CA . VAL A 1 111 ? 2.138 -8.339 -4.928 1.00 90.50 111 VAL A CA 1
ATOM 803 C C . VAL A 1 111 ? 1.411 -9.280 -3.963 1.00 90.50 111 VAL A C 1
ATOM 805 O O . VAL A 1 111 ? 1.557 -9.149 -2.750 1.00 90.50 111 VAL A O 1
ATOM 808 N N . GLY A 1 112 ? 0.671 -10.266 -4.479 1.00 90.75 112 GLY A N 1
ATOM 809 C CA . GLY A 1 112 ? -0.007 -11.264 -3.650 1.00 90.75 112 GLY A CA 1
ATOM 810 C C . GLY A 1 112 ? 0.961 -12.097 -2.804 1.00 90.75 112 GLY A C 1
ATOM 811 O O . GLY A 1 112 ? 0.711 -12.310 -1.619 1.00 90.75 112 GLY A O 1
ATOM 812 N N . ALA A 1 113 ? 2.082 -12.528 -3.386 1.00 91.12 113 ALA A N 1
ATOM 813 C CA . ALA A 1 113 ? 3.120 -13.267 -2.671 1.00 91.12 113 ALA A CA 1
ATOM 814 C C . ALA A 1 113 ? 3.846 -12.401 -1.623 1.00 91.12 113 ALA A C 1
ATOM 816 O O . ALA A 1 113 ? 4.097 -12.879 -0.517 1.00 91.12 113 ALA A O 1
ATOM 817 N N . PHE A 1 114 ? 4.107 -11.122 -1.919 1.00 90.69 114 PHE A N 1
ATOM 818 C CA . PHE A 1 114 ? 4.654 -10.162 -0.952 1.00 90.69 114 PHE A CA 1
ATOM 819 C C . PHE A 1 114 ? 3.748 -10.000 0.274 1.00 90.69 114 PHE A C 1
ATOM 821 O O . PHE A 1 114 ? 4.213 -10.096 1.410 1.00 90.69 114 PHE A O 1
ATOM 828 N N . LEU A 1 115 ? 2.439 -9.828 0.060 1.00 88.06 115 LEU A N 1
ATOM 829 C CA . LEU A 1 115 ? 1.470 -9.678 1.152 1.00 88.06 115 LEU A CA 1
ATOM 830 C C . LEU A 1 115 ? 1.390 -10.920 2.057 1.00 88.06 115 LEU A C 1
ATOM 832 O O . LEU A 1 115 ? 1.058 -10.798 3.232 1.00 88.06 115 LEU A O 1
ATOM 836 N N . GLN A 1 116 ? 1.710 -12.104 1.528 1.00 88.31 116 GLN A N 1
ATOM 837 C CA . GLN A 1 116 ? 1.723 -13.362 2.283 1.00 88.31 116 GLN A CA 1
ATOM 838 C C . GLN A 1 116 ? 3.042 -13.624 3.021 1.00 88.31 116 GLN A C 1
ATOM 840 O O . GLN A 1 116 ? 3.098 -14.531 3.846 1.00 88.31 116 GLN A O 1
ATOM 845 N N . SER A 1 117 ? 4.114 -12.880 2.737 1.00 87.31 117 SER A N 1
ATOM 846 C CA . SER A 1 117 ? 5.459 -13.243 3.194 1.00 87.31 117 SER A CA 1
ATOM 847 C C . SER A 1 117 ? 5.799 -12.783 4.623 1.00 87.31 117 SER A C 1
ATOM 849 O O . SER A 1 117 ? 6.982 -12.713 4.947 1.00 87.31 117 SER A O 1
ATOM 851 N N . ASP A 1 118 ? 4.819 -12.376 5.441 1.00 73.25 118 ASP A N 1
ATOM 852 C CA . ASP A 1 118 ? 4.980 -11.800 6.797 1.00 73.25 118 ASP A CA 1
ATOM 853 C C . ASP A 1 118 ? 5.975 -10.616 6.915 1.00 73.25 118 ASP A C 1
ATOM 855 O O . ASP A 1 118 ? 6.297 -10.162 8.012 1.00 73.25 118 ASP A O 1
ATOM 859 N N . ASN A 1 119 ? 6.448 -10.061 5.794 1.00 72.44 119 ASN A N 1
ATOM 860 C CA . ASN A 1 119 ? 7.459 -8.994 5.753 1.00 72.44 119 ASN A CA 1
ATOM 861 C C . ASN A 1 119 ? 6.846 -7.586 5.752 1.00 72.44 119 ASN A C 1
ATOM 863 O O . ASN A 1 119 ? 7.555 -6.594 5.578 1.00 72.44 119 ASN A O 1
ATOM 867 N N . LEU A 1 120 ? 5.533 -7.491 5.951 1.00 76.62 120 LEU A N 1
ATOM 868 C CA . LEU A 1 120 ? 4.804 -6.235 6.004 1.00 76.62 120 LEU A CA 1
ATOM 869 C C . LEU A 1 120 ? 5.157 -5.478 7.289 1.00 76.62 120 LEU A C 1
ATOM 871 O O . LEU A 1 120 ? 4.773 -5.890 8.384 1.00 76.62 120 LEU A O 1
ATOM 875 N N . LYS A 1 121 ? 5.899 -4.369 7.172 1.00 72.38 121 LYS A N 1
ATOM 876 C CA . LYS A 1 121 ? 6.289 -3.557 8.339 1.00 72.38 121 LYS A CA 1
ATOM 877 C C . LYS A 1 121 ? 5.238 -2.511 8.680 1.00 72.38 121 LYS A C 1
ATOM 879 O O . LYS A 1 121 ? 5.039 -2.208 9.856 1.00 72.38 121 LYS A O 1
ATOM 884 N N . THR A 1 122 ? 4.620 -1.924 7.660 1.00 69.56 122 THR A N 1
ATOM 885 C CA . THR A 1 122 ? 3.683 -0.800 7.806 1.00 69.56 122 THR A CA 1
ATOM 886 C C . THR A 1 122 ? 2.217 -1.207 7.701 1.00 69.56 122 THR A C 1
ATOM 888 O O . THR A 1 122 ? 1.375 -0.570 8.335 1.00 69.56 122 THR A O 1
ATOM 891 N N . LEU A 1 123 ? 1.903 -2.269 6.954 1.00 69.94 123 LEU A N 1
ATOM 892 C CA . LEU A 1 123 ? 0.547 -2.807 6.875 1.00 69.94 123 LEU A CA 1
ATOM 893 C C . LEU A 1 123 ? 0.186 -3.575 8.154 1.00 69.94 123 LEU A C 1
ATOM 895 O O . LEU A 1 123 ? 1.032 -4.179 8.813 1.00 69.94 123 LEU A O 1
ATOM 899 N N . SER A 1 124 ? -1.093 -3.527 8.525 1.00 69.94 124 SER A N 1
ATOM 900 C CA . SER A 1 124 ? -1.606 -4.220 9.707 1.00 69.94 124 SER A CA 1
ATOM 901 C C . SER A 1 124 ? -1.445 -5.732 9.551 1.00 69.94 124 SER A C 1
ATOM 903 O O . SER A 1 124 ? -1.982 -6.308 8.609 1.00 69.94 124 SER A O 1
ATOM 905 N N . THR A 1 125 ? -0.762 -6.384 10.495 1.00 67.06 125 THR A N 1
ATOM 906 C CA . THR A 1 125 ? -0.579 -7.848 10.516 1.00 67.06 125 THR A CA 1
ATOM 907 C C . THR A 1 125 ? -1.841 -8.611 10.917 1.00 67.06 125 THR A C 1
ATOM 909 O O . THR A 1 125 ? -1.889 -9.834 10.824 1.00 67.06 125 THR A O 1
ATOM 912 N N . THR A 1 126 ? -2.871 -7.908 11.395 1.00 69.00 126 THR A N 1
ATOM 913 C CA . THR A 1 126 ? -4.151 -8.511 11.793 1.00 69.00 126 THR A CA 1
ATOM 914 C C . THR A 1 126 ? -5.206 -8.451 10.692 1.00 69.00 126 THR A C 1
ATOM 916 O O . THR A 1 126 ? -6.307 -8.965 10.880 1.00 69.00 126 THR A O 1
ATOM 919 N N . GLU A 1 127 ? -4.907 -7.783 9.580 1.00 72.81 127 GLU A N 1
ATOM 920 C CA . GLU A 1 127 ? -5.823 -7.612 8.456 1.00 72.81 127 GLU A CA 1
ATOM 921 C C . GLU A 1 127 ? -5.453 -8.582 7.332 1.00 72.81 127 GLU A C 1
ATOM 923 O O . GLU A 1 127 ? -4.283 -8.828 7.053 1.00 72.81 127 GLU A O 1
ATOM 928 N N . TYR A 1 128 ? -6.470 -9.176 6.712 1.00 78.69 128 TYR A N 1
ATOM 929 C CA . TYR A 1 128 ? -6.304 -9.989 5.512 1.00 78.69 128 TYR A CA 1
ATOM 930 C C . TYR A 1 128 ? -6.271 -9.062 4.297 1.00 78.69 128 TYR A C 1
ATOM 932 O O . TYR A 1 128 ? -7.040 -8.116 4.269 1.00 78.69 128 TYR A O 1
ATOM 940 N N . TYR A 1 129 ? -5.441 -9.316 3.291 1.00 83.62 129 TYR A N 1
ATOM 941 C CA . TYR A 1 129 ? -5.429 -8.516 2.062 1.00 83.62 129 TYR A CA 1
ATOM 942 C 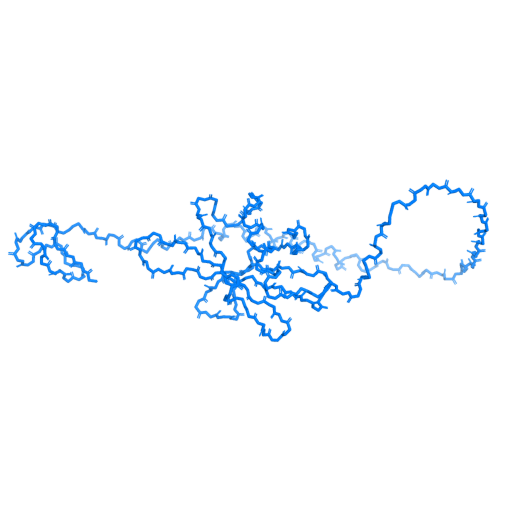C . TYR A 1 129 ? -5.724 -9.414 0.866 1.00 83.62 129 TYR A C 1
ATOM 944 O O . TYR A 1 129 ? -5.180 -10.515 0.762 1.00 83.62 129 TYR A O 1
ATOM 952 N N . GLU A 1 130 ? -6.579 -8.945 -0.039 1.00 86.19 130 GLU A N 1
ATOM 953 C CA . GLU A 1 130 ? -6.927 -9.653 -1.271 1.00 86.19 130 GLU A CA 1
ATOM 954 C C . GLU A 1 130 ? -6.399 -8.878 -2.482 1.00 86.19 130 GLU A C 1
ATOM 956 O O . GLU A 1 130 ? -6.629 -7.674 -2.609 1.00 86.19 130 GLU A O 1
ATOM 961 N N . VAL A 1 131 ? -5.702 -9.578 -3.380 1.00 88.06 131 VAL A N 1
ATOM 962 C CA . VAL A 1 131 ? -5.248 -9.043 -4.670 1.00 88.06 131 VAL A CA 1
ATOM 963 C C . VAL A 1 131 ? -6.097 -9.650 -5.773 1.00 88.06 131 VAL A C 1
ATOM 965 O O . VAL A 1 131 ? -6.148 -10.874 -5.917 1.00 88.06 131 VAL A O 1
ATOM 968 N N . ARG A 1 132 ? -6.722 -8.798 -6.584 1.00 85.19 132 ARG A N 1
ATOM 969 C CA . ARG A 1 132 ? -7.525 -9.216 -7.737 1.00 85.19 132 ARG A CA 1
ATOM 970 C C . ARG A 1 132 ? -6.744 -8.998 -9.018 1.00 85.19 132 ARG A C 1
ATOM 972 O O . ARG A 1 132 ? -6.689 -7.900 -9.561 1.00 85.19 132 ARG A O 1
ATOM 979 N N . GLY A 1 133 ? -6.064 -10.049 -9.469 1.00 83.38 133 GLY A N 1
ATOM 980 C CA . GLY A 1 133 ? -5.161 -9.956 -10.618 1.00 83.38 133 GLY A CA 1
ATOM 981 C C . GLY A 1 133 ? -5.849 -9.635 -11.946 1.00 83.38 133 GLY A C 1
ATOM 982 O O . GLY A 1 133 ? -5.191 -9.147 -12.857 1.00 83.38 133 GLY A O 1
ATOM 983 N N . ASP A 1 134 ? -7.153 -9.879 -12.053 1.00 88.06 134 ASP A N 1
ATOM 984 C CA . ASP A 1 134 ? -7.999 -9.506 -13.190 1.00 88.06 134 ASP A CA 1
ATOM 985 C C . ASP A 1 134 ? -8.361 -8.012 -13.225 1.00 88.06 134 ASP A C 1
ATOM 987 O O . ASP A 1 134 ? -8.759 -7.506 -14.273 1.00 88.06 134 ASP A O 1
ATOM 991 N N . GLU A 1 135 ? -8.174 -7.295 -12.116 1.00 87.25 135 GLU A N 1
ATOM 992 C CA . GLU A 1 135 ? -8.410 -5.851 -12.005 1.00 87.25 135 GLU A CA 1
ATOM 993 C C . GLU A 1 135 ? -7.114 -5.026 -12.147 1.00 87.25 135 GLU A C 1
ATOM 995 O O . GLU A 1 135 ? -7.149 -3.796 -12.095 1.00 87.25 135 GLU A O 1
ATOM 1000 N N . ALA A 1 136 ? -5.962 -5.676 -12.349 1.00 90.06 136 ALA A N 1
ATOM 1001 C CA . ALA A 1 136 ? -4.703 -4.987 -12.607 1.00 90.06 136 ALA A CA 1
ATOM 1002 C C . ALA A 1 136 ? -4.714 -4.309 -13.989 1.00 90.06 136 ALA A C 1
ATOM 1004 O O . ALA A 1 136 ? -5.110 -4.909 -14.991 1.00 90.06 136 ALA A O 1
ATOM 1005 N N . TYR A 1 137 ? -4.248 -3.062 -14.064 1.00 89.56 137 TYR A N 1
ATOM 1006 C CA . TYR A 1 137 ? -4.263 -2.277 -15.303 1.00 89.56 137 TYR A CA 1
ATOM 1007 C C . TYR A 1 137 ? -2.993 -1.446 -15.486 1.00 89.56 137 TYR A C 1
ATOM 1009 O O . TYR A 1 137 ? -2.261 -1.165 -14.539 1.00 89.56 137 TYR A O 1
ATOM 1017 N N . ARG A 1 138 ? -2.727 -1.029 -16.727 1.00 89.00 138 ARG A N 1
ATOM 1018 C CA . ARG A 1 138 ? -1.552 -0.228 -17.088 1.00 89.00 138 ARG A CA 1
ATOM 1019 C C . ARG A 1 138 ? -1.928 1.217 -17.387 1.00 89.00 138 ARG A C 1
ATOM 1021 O O . ARG A 1 138 ? -2.847 1.468 -18.165 1.00 89.00 138 ARG A O 1
ATOM 1028 N N . TYR A 1 139 ? -1.183 2.164 -16.824 1.00 85.62 139 TYR A N 1
ATOM 1029 C CA . TYR A 1 139 ? -1.336 3.592 -17.098 1.00 85.62 139 TYR A CA 1
ATOM 1030 C C . TYR A 1 139 ? 0.018 4.304 -17.009 1.00 85.62 139 TYR A C 1
ATOM 1032 O O . TYR A 1 139 ? 0.750 4.113 -16.045 1.00 85.62 139 TYR A O 1
ATOM 1040 N N . ASN A 1 140 ? 0.363 5.116 -18.016 1.00 83.81 140 ASN A N 1
ATOM 1041 C CA . ASN A 1 140 ? 1.642 5.840 -18.095 1.00 83.81 140 ASN A CA 1
ATOM 1042 C C . ASN A 1 140 ? 2.862 4.961 -17.764 1.00 83.81 140 ASN A C 1
ATOM 1044 O O . ASN A 1 140 ? 3.638 5.276 -16.870 1.00 83.81 140 ASN A O 1
ATOM 1048 N N . GLU A 1 141 ? 2.983 3.831 -18.468 1.00 84.44 141 GLU A N 1
ATOM 1049 C CA . GLU A 1 141 ? 4.046 2.822 -18.308 1.00 84.44 141 GLU A CA 1
ATOM 1050 C C . GLU A 1 141 ? 4.039 2.058 -16.981 1.00 84.44 141 GLU A C 1
ATOM 1052 O O . GLU A 1 141 ? 4.691 1.028 -16.896 1.00 84.44 141 GLU A O 1
ATOM 1057 N N . MET A 1 142 ? 3.249 2.460 -15.991 1.00 84.00 142 MET A N 1
ATOM 1058 C CA . MET A 1 142 ? 3.148 1.780 -14.705 1.00 84.00 142 MET A CA 1
ATOM 1059 C C . MET A 1 142 ? 2.023 0.744 -14.693 1.00 84.00 142 MET A C 1
ATOM 1061 O O . MET A 1 142 ? 0.999 0.917 -15.359 1.00 84.00 142 MET A O 1
ATOM 1065 N N . ILE A 1 143 ? 2.200 -0.320 -13.909 1.00 86.50 143 ILE A N 1
ATOM 1066 C CA . ILE A 1 143 ? 1.155 -1.316 -13.642 1.00 86.50 143 ILE A CA 1
ATOM 1067 C C . ILE A 1 143 ? 0.579 -1.050 -12.259 1.00 86.50 143 ILE A C 1
ATOM 1069 O O . ILE A 1 143 ? 1.318 -1.031 -11.278 1.00 86.50 143 ILE A O 1
ATOM 1073 N N . TYR A 1 144 ? -0.733 -0.876 -12.207 1.00 88.50 144 TYR A N 1
ATOM 1074 C CA . TYR A 1 144 ? -1.519 -0.635 -11.012 1.00 88.50 144 TYR A CA 1
ATOM 1075 C C . TYR A 1 144 ? -2.180 -1.943 -10.599 1.00 88.50 144 TYR A C 1
ATOM 1077 O O . TYR A 1 144 ? -2.930 -2.532 -11.379 1.00 88.50 144 TYR A O 1
ATOM 1085 N N . VAL A 1 145 ? -1.898 -2.396 -9.381 1.00 88.94 145 VAL A N 1
ATOM 1086 C CA . VAL A 1 145 ? -2.513 -3.589 -8.795 1.00 88.94 145 VAL A CA 1
ATOM 1087 C C . VAL A 1 145 ? -3.337 -3.158 -7.580 1.00 88.94 145 VAL A C 1
ATOM 1089 O O . VAL A 1 145 ? -2.744 -2.701 -6.596 1.00 88.94 145 VAL A O 1
ATOM 1092 N N . PRO A 1 146 ? -4.676 -3.277 -7.630 1.00 85.69 146 PRO A N 1
ATOM 1093 C CA . PRO A 1 146 ? -5.522 -2.958 -6.491 1.00 85.69 146 PRO A CA 1
ATOM 1094 C C . PRO A 1 146 ? -5.377 -4.026 -5.403 1.00 85.69 146 PRO A C 1
ATOM 1096 O O . PRO A 1 146 ? -5.378 -5.232 -5.668 1.00 85.69 146 PRO A O 1
ATOM 1099 N N . ILE A 1 147 ? -5.259 -3.566 -4.163 1.00 85.56 147 ILE A N 1
ATOM 1100 C CA . ILE A 1 147 ? -5.201 -4.401 -2.967 1.00 85.56 147 ILE A CA 1
ATOM 1101 C C . ILE A 1 147 ? -6.371 -4.001 -2.077 1.00 85.56 147 ILE A C 1
ATOM 1103 O O . ILE A 1 147 ? -6.500 -2.840 -1.679 1.00 85.56 147 ILE A O 1
ATOM 1107 N N . TYR A 1 148 ? -7.203 -4.978 -1.742 1.00 83.25 148 TYR A N 1
ATOM 1108 C CA . TYR A 1 148 ? -8.393 -4.780 -0.931 1.00 83.25 148 TYR A CA 1
ATOM 1109 C C . TYR A 1 148 ? -8.124 -5.187 0.510 1.00 83.25 148 TYR A C 1
ATOM 1111 O O . TYR A 1 148 ? -7.782 -6.339 0.783 1.00 83.25 148 TYR A O 1
ATOM 1119 N N . ALA A 1 149 ? -8.340 -4.254 1.436 1.00 78.81 149 ALA A N 1
ATOM 1120 C CA . ALA A 1 149 ? -8.453 -4.566 2.854 1.00 78.81 149 ALA A CA 1
ATOM 1121 C C . ALA A 1 149 ? -9.940 -4.740 3.237 1.00 78.81 149 ALA A C 1
ATOM 1123 O O . ALA A 1 149 ? -10.764 -3.864 2.943 1.00 78.81 149 ALA A O 1
ATOM 1124 N N . PRO A 1 150 ? -10.333 -5.835 3.910 1.00 65.94 150 PRO A N 1
ATOM 1125 C CA . PRO A 1 150 ? -11.660 -6.000 4.458 1.00 65.94 150 PRO A CA 1
ATOM 1126 C C . PRO A 1 150 ? -11.787 -5.078 5.667 1.00 65.94 150 PRO A C 1
ATOM 1128 O O . PRO A 1 150 ? -11.398 -5.412 6.784 1.00 65.94 150 PRO A O 1
ATOM 1131 N N . THR A 1 151 ? -12.395 -3.912 5.480 1.00 57.97 151 THR A N 1
ATOM 1132 C CA . THR A 1 151 ? -12.926 -3.189 6.633 1.00 57.97 151 THR A CA 1
ATOM 1133 C C . THR A 1 151 ? -14.098 -3.972 7.199 1.00 57.97 151 THR A C 1
ATOM 1135 O O . THR A 1 151 ? -15.115 -4.129 6.521 1.00 57.97 151 THR A O 1
ATOM 1138 N N . GLY A 1 152 ? -13.993 -4.437 8.444 1.00 56.88 152 GLY A N 1
ATOM 1139 C CA . GLY A 1 152 ? -15.155 -4.970 9.161 1.00 56.88 152 GLY A CA 1
ATOM 1140 C C . GLY A 1 152 ? -16.323 -3.970 9.166 1.00 56.88 152 GLY A C 1
ATOM 1141 O O . GLY A 1 152 ? -16.076 -2.769 9.180 1.00 56.88 152 GLY A O 1
ATOM 1142 N N . ASP A 1 153 ? -17.567 -4.468 9.141 1.00 43.28 153 ASP A N 1
ATOM 1143 C CA . ASP A 1 153 ? -18.914 -3.861 9.310 1.00 43.28 153 ASP A CA 1
ATOM 1144 C C . ASP A 1 153 ? -19.242 -2.414 8.854 1.00 43.28 153 ASP A C 1
ATOM 1146 O O . ASP A 1 153 ? -20.404 -2.013 8.932 1.00 43.28 153 ASP A O 1
ATOM 1150 N N . ARG A 1 154 ? -18.300 -1.585 8.393 1.00 42.66 154 ARG A N 1
ATOM 1151 C CA . ARG A 1 154 ? -18.492 -0.130 8.226 1.00 42.66 154 ARG A CA 1
ATOM 1152 C C . ARG A 1 154 ? -18.180 0.423 6.837 1.00 42.66 154 ARG A C 1
ATOM 1154 O O . ARG A 1 154 ? -18.286 1.630 6.656 1.00 42.66 154 ARG A O 1
ATOM 1161 N N . GLY A 1 155 ? -17.919 -0.440 5.857 1.00 38.78 155 GLY A N 1
ATOM 1162 C CA . GLY A 1 155 ? -18.138 -0.106 4.446 1.00 38.78 155 GLY A CA 1
ATOM 1163 C C . GLY A 1 155 ? -17.207 0.946 3.841 1.00 38.78 155 GLY A C 1
ATOM 1164 O O . GLY A 1 155 ? -17.670 1.747 3.036 1.00 38.78 155 GLY A O 1
ATOM 1165 N N . LEU A 1 156 ? -15.917 0.934 4.181 1.00 43.22 156 LEU A N 1
ATOM 1166 C CA . LEU A 1 156 ? -14.914 1.693 3.431 1.00 43.22 156 LEU A CA 1
ATOM 1167 C C . LEU A 1 156 ? -13.828 0.738 2.951 1.00 43.22 156 LEU A C 1
ATOM 1169 O O . LEU A 1 156 ? -12.924 0.406 3.697 1.00 43.22 156 LEU A O 1
ATOM 1173 N N . GLN A 1 157 ? -13.921 0.291 1.700 1.00 53.16 157 GLN A N 1
ATOM 1174 C CA . GLN A 1 157 ? -12.812 -0.397 1.044 1.00 53.16 157 GLN A CA 1
ATOM 1175 C C . GLN A 1 157 ? -11.623 0.570 1.002 1.00 53.16 157 GLN A C 1
ATOM 1177 O O . GLN A 1 157 ? -11.660 1.546 0.258 1.00 53.16 157 GLN A O 1
ATOM 1182 N N . PHE A 1 158 ? -10.594 0.339 1.818 1.00 55.16 158 PHE A N 1
ATOM 1183 C CA . PHE A 1 158 ? -9.305 0.973 1.572 1.00 55.16 158 PHE A CA 1
ATOM 1184 C C . PHE A 1 158 ? -8.689 0.235 0.392 1.00 55.16 158 PHE A C 1
ATOM 1186 O O . PHE A 1 158 ? -8.435 -0.970 0.472 1.00 55.16 158 PHE A O 1
ATOM 1193 N N . ILE A 1 159 ? -8.544 0.953 -0.716 1.00 59.66 159 ILE A N 1
ATOM 1194 C CA . ILE A 1 159 ? -7.847 0.473 -1.897 1.00 59.66 159 ILE A CA 1
ATOM 1195 C C . ILE A 1 159 ? -6.401 0.917 -1.710 1.00 59.66 159 ILE A C 1
ATOM 1197 O O . ILE A 1 159 ? -6.109 2.105 -1.581 1.00 59.66 159 ILE A O 1
ATOM 1201 N N . TYR A 1 160 ? -5.491 -0.042 -1.613 1.00 66.62 160 TYR A N 1
ATOM 1202 C CA . TYR A 1 160 ? -4.076 0.257 -1.775 1.00 66.62 160 TYR A CA 1
ATOM 1203 C C . TYR A 1 160 ? -3.712 -0.018 -3.222 1.00 66.62 160 TYR A C 1
ATOM 1205 O O . TYR A 1 160 ? -4.233 -0.943 -3.846 1.00 66.62 160 TYR A O 1
ATOM 1213 N N . VAL A 1 161 ? -2.806 0.788 -3.753 1.00 74.56 161 VAL A N 1
ATOM 1214 C CA . VAL A 1 161 ? -2.334 0.644 -5.125 1.00 74.56 161 VAL A CA 1
ATOM 1215 C C . VAL A 1 161 ? -0.868 0.264 -5.063 1.00 74.56 161 VAL A C 1
ATOM 1217 O O . VAL A 1 161 ? -0.050 1.039 -4.563 1.00 74.56 161 VAL A O 1
ATOM 1220 N N . ALA A 1 162 ? -0.531 -0.920 -5.571 1.00 73.06 162 ALA A N 1
ATOM 1221 C CA . ALA A 1 162 ? 0.853 -1.250 -5.872 1.00 73.06 162 ALA A CA 1
ATOM 1222 C C . ALA A 1 162 ? 1.181 -0.796 -7.296 1.00 73.06 162 ALA A C 1
ATOM 1224 O O . ALA A 1 162 ? 0.490 -1.164 -8.246 1.00 73.06 162 ALA A O 1
ATOM 1225 N N . VAL A 1 163 ? 2.228 0.015 -7.426 1.00 76.25 163 VAL A N 1
ATOM 1226 C CA . VAL A 1 163 ? 2.724 0.530 -8.701 1.00 76.25 163 VAL A CA 1
ATOM 1227 C C . VAL A 1 163 ? 4.028 -0.182 -9.015 1.00 76.25 163 VAL A C 1
ATOM 1229 O O . VAL A 1 163 ? 5.023 0.041 -8.323 1.00 76.25 163 VAL A O 1
ATOM 1232 N N . ALA A 1 164 ? 4.020 -1.033 -10.038 1.00 71.94 164 ALA A N 1
ATOM 1233 C CA . ALA A 1 164 ? 5.238 -1.625 -10.577 1.00 71.94 164 ALA A CA 1
ATOM 1234 C C . ALA A 1 164 ? 5.726 -0.775 -11.752 1.00 71.94 164 ALA A C 1
ATOM 1236 O O . ALA A 1 164 ? 4.958 -0.519 -12.687 1.00 71.94 164 ALA A O 1
ATOM 1237 N N . ASN A 1 165 ? 6.986 -0.335 -11.707 1.00 73.50 165 ASN A N 1
ATOM 1238 C CA . ASN A 1 165 ? 7.619 0.356 -12.825 1.00 73.50 165 ASN A CA 1
ATOM 1239 C C . ASN A 1 165 ? 8.394 -0.663 -13.685 1.00 73.50 165 ASN A C 1
ATOM 1241 O O . ASN A 1 165 ? 9.466 -1.121 -13.291 1.00 73.50 165 ASN A O 1
ATOM 1245 N N . PRO A 1 166 ? 7.867 -1.052 -14.858 1.00 61.34 166 PRO A N 1
ATOM 1246 C CA . PRO A 1 166 ? 8.525 -2.000 -15.747 1.00 61.34 166 PRO A CA 1
ATOM 1247 C C . PRO A 1 166 ? 9.676 -1.364 -16.541 1.00 61.34 166 PRO A C 1
ATOM 1249 O O . PRO A 1 166 ? 10.460 -2.101 -17.132 1.00 61.34 166 PRO A O 1
ATOM 1252 N N . ALA A 1 167 ? 9.754 -0.028 -16.595 1.00 57.19 167 A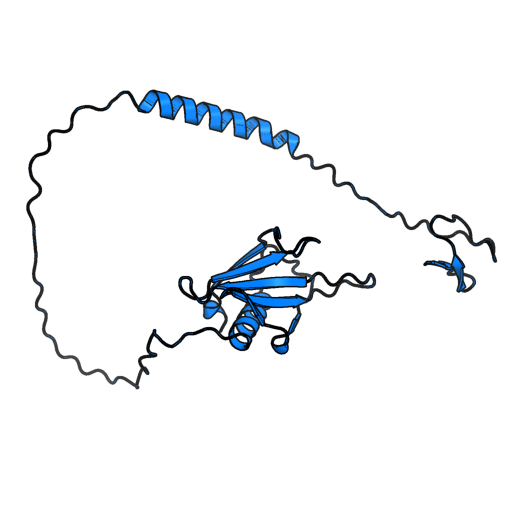LA A N 1
ATOM 1253 C CA . ALA A 1 167 ? 10.755 0.719 -17.356 1.00 57.19 167 ALA A CA 1
ATOM 1254 C C . ALA A 1 167 ? 11.952 1.173 -16.498 1.00 57.19 167 ALA A C 1
ATOM 1256 O O . ALA A 1 167 ? 13.029 1.421 -17.043 1.00 57.19 167 ALA A O 1
ATOM 1257 N N . SER A 1 168 ? 11.796 1.280 -15.170 1.00 57.84 168 SER A N 1
ATOM 1258 C CA . SER A 1 168 ? 12.933 1.433 -14.256 1.00 57.84 168 SER A CA 1
ATOM 1259 C C . SER A 1 168 ? 13.654 0.102 -14.058 1.00 57.84 168 SER A C 1
ATOM 1261 O O . SER A 1 168 ? 13.213 -0.954 -14.511 1.00 57.84 168 SER A O 1
ATOM 1263 N N . ALA A 1 169 ? 14.815 0.162 -13.413 1.00 53.81 169 ALA A N 1
ATOM 1264 C CA . ALA A 1 169 ? 15.628 -1.001 -13.115 1.00 53.81 169 ALA A CA 1
ATOM 1265 C C . ALA A 1 169 ? 14.800 -2.064 -12.353 1.00 53.81 169 ALA A C 1
ATOM 1267 O O . ALA A 1 169 ? 14.576 -1.952 -11.160 1.00 53.81 169 ALA A O 1
ATOM 1268 N N . PHE A 1 170 ? 14.377 -3.115 -13.061 1.00 63.44 170 PHE A N 1
ATOM 1269 C CA . PHE A 1 170 ? 14.053 -4.439 -12.516 1.00 63.44 170 PHE A CA 1
ATOM 1270 C C . PHE A 1 170 ? 12.807 -4.601 -11.619 1.00 63.44 170 PHE A C 1
ATOM 1272 O O . PHE A 1 170 ? 12.811 -5.457 -10.743 1.00 63.44 170 PHE A O 1
ATOM 1279 N N . GLY A 1 171 ? 11.680 -3.939 -11.903 1.00 70.44 171 GLY A N 1
ATOM 1280 C CA . GLY A 1 171 ? 10.403 -4.317 -11.268 1.00 70.44 171 GLY A CA 1
ATOM 1281 C C . GLY A 1 171 ? 10.217 -3.781 -9.847 1.00 70.44 171 GLY A C 1
ATOM 1282 O O . GLY A 1 171 ? 9.530 -4.406 -9.029 1.00 70.44 171 GLY A O 1
ATOM 1283 N N . ASP A 1 172 ? 10.797 -2.609 -9.583 1.00 84.88 172 ASP A N 1
ATOM 1284 C CA . ASP A 1 172 ? 10.499 -1.790 -8.412 1.00 84.88 172 ASP A CA 1
ATOM 1285 C C . ASP A 1 172 ? 8.984 -1.682 -8.226 1.00 84.88 172 ASP A C 1
ATOM 1287 O O . ASP A 1 172 ? 8.265 -1.181 -9.099 1.00 84.88 172 ASP A O 1
ATOM 1291 N N . THR A 1 173 ? 8.505 -2.151 -7.079 1.00 84.69 173 THR A N 1
ATOM 1292 C CA . THR A 1 173 ? 7.098 -2.093 -6.702 1.00 84.69 173 THR A CA 1
ATOM 1293 C C . THR A 1 173 ? 6.948 -1.263 -5.442 1.00 84.69 173 THR A C 1
ATOM 1295 O O . THR A 1 173 ? 7.660 -1.453 -4.457 1.00 84.69 173 THR A O 1
ATOM 1298 N N . THR A 1 174 ? 6.024 -0.309 -5.477 1.00 85.81 174 THR A N 1
ATOM 1299 C CA . THR A 1 174 ? 5.717 0.555 -4.336 1.00 85.81 174 THR A CA 1
ATOM 1300 C C . THR A 1 174 ? 4.241 0.468 -3.993 1.00 85.81 174 THR A C 1
ATOM 1302 O O . THR A 1 174 ? 3.408 0.621 -4.883 1.00 85.81 174 THR A O 1
ATOM 1305 N N . ILE A 1 175 ? 3.924 0.266 -2.714 1.00 84.56 175 ILE A N 1
ATOM 1306 C CA . ILE A 1 175 ? 2.547 0.272 -2.208 1.00 84.56 175 ILE A CA 1
ATOM 1307 C C . ILE A 1 175 ? 2.215 1.660 -1.659 1.00 84.56 175 ILE A C 1
ATOM 1309 O O . ILE A 1 175 ? 2.936 2.192 -0.808 1.00 84.56 175 ILE A O 1
ATOM 1313 N N . PHE A 1 176 ? 1.100 2.220 -2.119 1.00 82.12 176 PHE A N 1
ATOM 1314 C CA . PHE A 1 176 ? 0.566 3.500 -1.661 1.00 82.12 176 PHE A CA 1
ATOM 1315 C C . PHE A 1 176 ? -0.734 3.312 -0.881 1.00 82.12 176 PHE A C 1
ATOM 1317 O O . PHE A 1 176 ? -1.548 2.450 -1.218 1.00 82.12 176 PHE A O 1
ATOM 1324 N N . TYR A 1 177 ? -0.951 4.163 0.123 1.00 77.94 177 TYR A N 1
ATOM 1325 C CA . TYR A 1 177 ? -2.276 4.374 0.708 1.00 77.94 177 TYR A CA 1
ATOM 1326 C C . TYR A 1 177 ? -3.071 5.351 -0.164 1.00 77.94 177 TYR A C 1
ATOM 1328 O O . TYR A 1 177 ? -2.646 6.499 -0.333 1.00 77.94 177 TYR A O 1
ATOM 1336 N N . GLU A 1 178 ? -4.219 4.935 -0.698 1.00 65.00 178 GLU A N 1
ATOM 1337 C CA . GLU A 1 178 ? -5.116 5.854 -1.401 1.00 65.00 178 GLU A CA 1
ATOM 1338 C C . GLU A 1 178 ? -5.858 6.733 -0.376 1.00 65.00 178 GLU A C 1
ATOM 1340 O O . GLU A 1 178 ? -6.764 6.297 0.336 1.00 65.00 178 GLU A O 1
ATOM 1345 N N . GLY A 1 179 ? -5.426 7.992 -0.259 1.00 57.59 179 GLY A N 1
ATOM 1346 C CA . GLY A 1 179 ? -6.266 9.063 0.280 1.00 57.59 179 GLY A CA 1
ATOM 1347 C C . GLY A 1 179 ? -7.255 9.538 -0.788 1.00 57.59 179 GLY A C 1
ATOM 1348 O O . GLY A 1 179 ? -7.103 9.196 -1.953 1.00 57.59 179 GLY A O 1
ATOM 1349 N N . GLU A 1 180 ? -8.242 10.363 -0.424 1.00 49.06 180 GLU A N 1
ATOM 1350 C CA . GLU A 1 180 ? -9.308 10.853 -1.329 1.00 49.06 180 GLU A CA 1
ATOM 1351 C C . GLU A 1 180 ? -8.812 11.535 -2.630 1.00 49.06 180 GLU A C 1
ATOM 1353 O O . GLU A 1 180 ? -9.603 11.777 -3.540 1.00 49.06 180 GLU A O 1
ATOM 1358 N N . GLU A 1 181 ? -7.511 11.812 -2.754 1.00 52.91 181 GLU A N 1
ATOM 1359 C CA . GLU A 1 181 ? -6.869 12.332 -3.957 1.00 52.91 181 GLU A CA 1
ATOM 1360 C C . GLU A 1 181 ? -5.773 11.367 -4.455 1.00 52.91 181 GLU A C 1
ATOM 1362 O O . GLU A 1 181 ? -4.696 11.254 -3.865 1.00 52.91 181 GLU A O 1
ATOM 1367 N N . LEU A 1 182 ? -6.035 10.728 -5.603 1.00 53.12 182 LEU A N 1
ATOM 1368 C CA . LEU A 1 182 ? -5.187 9.790 -6.372 1.00 53.12 182 LEU A CA 1
ATOM 1369 C C . LEU A 1 182 ? -3.731 10.238 -6.647 1.00 53.12 182 LEU A C 1
ATOM 1371 O O . LEU A 1 182 ? -2.965 9.490 -7.251 1.00 53.12 182 LEU A O 1
ATOM 1375 N N . GLN A 1 183 ? -3.335 11.457 -6.270 1.00 54.34 183 GLN A N 1
ATOM 1376 C CA . GLN A 1 183 ? -2.047 12.054 -6.642 1.00 54.34 183 GLN A CA 1
ATOM 1377 C C . GLN A 1 183 ? -1.064 12.256 -5.481 1.00 54.34 183 GLN A C 1
ATOM 1379 O O . GLN A 1 183 ? 0.081 12.626 -5.737 1.00 54.34 183 GLN A O 1
ATOM 1384 N N . SER A 1 184 ? -1.448 12.000 -4.225 1.00 57.72 184 SER A N 1
ATOM 1385 C CA . SER A 1 184 ? -0.553 12.238 -3.077 1.00 57.72 184 SER A CA 1
ATOM 1386 C C . SER A 1 184 ? -0.632 11.170 -1.983 1.00 57.72 184 SER A C 1
ATOM 1388 O O . SER A 1 184 ? -0.579 11.495 -0.794 1.00 57.72 184 SER A O 1
ATOM 1390 N N . GLY A 1 185 ? -0.788 9.901 -2.367 1.00 68.12 185 GLY A N 1
ATOM 1391 C CA . GLY A 1 185 ? -0.762 8.791 -1.415 1.00 68.12 185 GLY A CA 1
ATOM 1392 C C . GLY A 1 185 ? 0.556 8.732 -0.634 1.00 68.12 185 GLY A C 1
ATOM 1393 O O . GLY A 1 185 ? 1.631 8.986 -1.180 1.00 68.12 185 GLY A O 1
ATOM 1394 N N . GLU A 1 186 ? 0.481 8.399 0.657 1.00 76.44 186 GLU A N 1
ATOM 1395 C CA . GLU A 1 186 ? 1.674 8.131 1.465 1.00 76.44 186 GLU A CA 1
ATOM 1396 C C . GLU A 1 186 ? 2.297 6.804 1.011 1.00 76.44 186 GLU A C 1
ATOM 1398 O O . GLU A 1 186 ? 1.597 5.804 0.823 1.00 76.44 186 GLU A O 1
ATOM 1403 N N . ARG A 1 187 ? 3.618 6.809 0.808 1.00 82.62 187 ARG A N 1
ATOM 1404 C CA . ARG A 1 187 ? 4.391 5.617 0.455 1.00 82.62 187 ARG A CA 1
ATOM 1405 C C . ARG A 1 187 ? 4.498 4.714 1.680 1.00 82.62 187 ARG A C 1
ATOM 1407 O O . ARG A 1 187 ? 5.017 5.153 2.704 1.00 82.62 187 ARG A O 1
ATOM 1414 N N . LEU A 1 188 ? 4.021 3.478 1.572 1.00 84.31 188 LEU A N 1
ATOM 1415 C CA . LEU A 1 188 ? 3.989 2.543 2.699 1.00 84.31 188 LEU A CA 1
ATOM 1416 C C . LEU A 1 188 ? 5.147 1.552 2.657 1.00 84.31 188 LEU A C 1
ATOM 1418 O O . LEU A 1 188 ? 5.894 1.437 3.624 1.00 84.31 188 LEU A O 1
ATOM 1422 N N . GLU A 1 189 ? 5.301 0.859 1.529 1.00 86.44 189 GLU A N 1
ATOM 1423 C CA . GLU A 1 189 ? 6.300 -0.197 1.346 1.00 86.44 189 GLU A CA 1
ATOM 1424 C C . GLU A 1 189 ? 6.921 -0.152 -0.047 1.00 86.44 189 GLU A C 1
ATOM 1426 O O . GLU A 1 189 ? 6.301 0.297 -1.017 1.00 86.44 189 GLU A O 1
ATOM 1431 N N . GLU A 1 190 ? 8.142 -0.674 -0.129 1.00 88.44 190 GLU A N 1
ATOM 1432 C CA . GLU A 1 190 ? 8.920 -0.832 -1.355 1.00 88.44 190 GLU A CA 1
ATOM 1433 C C . GLU A 1 190 ? 9.500 -2.239 -1.406 1.00 88.44 190 GLU A C 1
ATOM 1435 O O . GLU A 1 190 ? 10.075 -2.707 -0.421 1.00 88.44 190 GLU A O 1
ATOM 1440 N N . PHE A 1 191 ? 9.387 -2.902 -2.552 1.00 88.56 191 PHE A N 1
ATOM 1441 C CA . PHE A 1 191 ? 9.984 -4.217 -2.762 1.00 88.56 191 PHE A CA 1
ATOM 1442 C C . PHE A 1 191 ? 10.261 -4.476 -4.247 1.00 88.56 191 PHE A C 1
ATOM 1444 O O . PHE A 1 191 ? 9.753 -3.773 -5.121 1.00 88.56 191 PHE A O 1
ATOM 1451 N N . GLN A 1 192 ? 11.073 -5.493 -4.535 1.00 89.69 192 GLN A N 1
ATOM 1452 C CA . GLN A 1 192 ? 11.339 -5.950 -5.899 1.00 89.69 192 GLN A CA 1
ATOM 1453 C C . GLN A 1 192 ? 10.342 -7.045 -6.271 1.00 89.69 192 GLN A C 1
ATOM 1455 O O . GLN A 1 192 ? 10.306 -8.085 -5.616 1.00 89.69 192 GLN A O 1
ATOM 1460 N N . ALA A 1 193 ? 9.548 -6.857 -7.330 1.00 87.00 193 ALA A N 1
ATOM 1461 C CA . ALA A 1 193 ? 8.544 -7.849 -7.731 1.00 87.00 193 ALA A CA 1
ATOM 1462 C C . ALA A 1 193 ? 9.154 -9.236 -8.005 1.00 87.00 193 ALA A C 1
ATOM 1464 O O . ALA A 1 193 ? 8.540 -10.254 -7.698 1.00 87.00 193 ALA A O 1
ATOM 1465 N N . TYR A 1 194 ? 10.374 -9.288 -8.548 1.00 86.12 194 TYR A N 1
ATOM 1466 C CA . TYR A 1 194 ? 11.054 -10.546 -8.866 1.00 86.12 194 TYR A CA 1
ATOM 1467 C C . TYR A 1 194 ? 11.445 -11.385 -7.653 1.00 86.12 194 TYR A C 1
ATOM 1469 O O . TYR A 1 194 ? 11.607 -12.591 -7.815 1.00 86.12 194 TYR A O 1
ATOM 1477 N N . ASP A 1 195 ? 11.550 -10.791 -6.464 1.00 89.38 195 ASP A N 1
ATOM 1478 C CA . ASP A 1 195 ? 11.843 -11.539 -5.236 1.00 89.38 195 ASP A CA 1
ATOM 1479 C C . ASP A 1 195 ? 10.648 -12.414 -4.801 1.00 89.38 195 ASP A C 1
ATOM 1481 O O . ASP A 1 195 ? 10.790 -13.276 -3.934 1.00 89.38 195 ASP A O 1
ATOM 1485 N N . TYR A 1 196 ? 9.475 -12.212 -5.418 1.00 87.44 196 TYR A N 1
ATOM 1486 C CA . TYR A 1 196 ? 8.197 -12.822 -5.041 1.00 87.44 196 TYR A CA 1
ATOM 1487 C C . TYR A 1 196 ? 7.492 -13.564 -6.196 1.00 87.44 196 TYR A C 1
ATOM 1489 O O . TYR A 1 196 ? 6.307 -13.889 -6.081 1.00 87.44 196 TYR A O 1
ATOM 1497 N N . LEU A 1 197 ? 8.182 -13.828 -7.314 1.00 87.06 197 LEU A N 1
ATOM 1498 C CA . LEU A 1 197 ? 7.634 -14.524 -8.495 1.00 87.06 197 LEU A CA 1
ATOM 1499 C C . LEU A 1 197 ? 8.017 -15.998 -8.578 1.00 87.06 197 LEU A C 1
ATOM 1501 O O . LEU A 1 197 ? 7.084 -16.789 -8.895 1.00 87.06 197 LEU A O 1
#

Sequence (197 aa):
MSFCSKCGKETGQGSKFCGNCGAPLKPVNIGLHTKRSTKIKMIVPTIAIISVCIIYMVSGIFSTEPVDSKHLKSGVSKAEGDSVGQNNEEPEAAVSSSDKVINEQTAAKAVGAFLQSDNLKTLSTTEYYEVRGDEAYRYNEMIYVPIYAPTGDRGLQFIYVAVANPASAFGDTTIFYEGEELQSGERLEEFQAYDYL

Radius of gyration: 29.94 Å; chains: 1; bounding box: 93×60×48 Å

Foldseek 3Di:
DDADPVPRDDDDQPDQADPPPRHGDDNPPPPPVPVPPPCVVVPVVVVVVVVVVVVVVVVVVPDDDDDDDDDDDDDDDDDDDDDDDDDDDPDPPPPPPVPPQDDLLLLLQLVVQVQVPPPQPQDDPVWDKDWDSVPWDDDPQWIWTWIFTDDPPDDDTFTWTWIFRRPPPATWIWIFGDDPDPPDTDTRDIDHSVVRD

InterPro domains:
  IPR026870 Zinc-ribbon domain [PF13240] (3-25)

pLDDT: mean 72.91, std 16.99, range [38.78, 95.94]

Secondary structure (DSSP, 8-state):
-EE-TTT--EE-TT-SB-TTT-PBPP-----------TTHHHHHHHHHHHHHHHHHHHHHTT----------------------------------TT--PPPHHHHHHHHHHHHHSS--SSS-TTS--EE-GGG-EEETTEEEEEEEE---SS---EEEEEEE-SSSTT-EEEEEE--SSTT-PEEEEEEEGGGG-

Organism: NCBI:txid553973